Protein AF-A0AAV7QNH5-F1 (afdb_monomer_lite)

Structure (mmCIF, N/CA/C/O backbone):
data_AF-A0AAV7QNH5-F1
#
_entry.id   AF-A0AAV7QNH5-F1
#
loop_
_atom_site.group_PDB
_atom_site.id
_atom_site.type_symbol
_atom_site.label_atom_id
_atom_site.label_alt_id
_atom_site.label_comp_id
_atom_site.label_asym_id
_atom_site.label_entity_id
_atom_site.label_seq_id
_atom_site.pdbx_PDB_ins_code
_atom_site.Cartn_x
_atom_site.Cartn_y
_atom_site.Cartn_z
_atom_site.occupancy
_atom_site.B_iso_or_equiv
_atom_site.auth_seq_id
_atom_site.auth_comp_id
_atom_site.auth_asym_id
_atom_site.auth_atom_id
_atom_site.pdbx_PDB_model_num
ATOM 1 N N . MET A 1 1 ? -13.669 15.965 -5.412 1.00 37.06 1 MET A N 1
ATOM 2 C CA . MET A 1 1 ? -13.933 15.932 -3.962 1.00 37.06 1 MET A CA 1
ATOM 3 C C . MET A 1 1 ? -15.294 16.555 -3.791 1.00 37.06 1 MET A C 1
ATOM 5 O O . MET A 1 1 ? -15.382 17.769 -3.680 1.00 37.06 1 MET A O 1
ATOM 9 N N . ASP A 1 2 ? -16.329 15.727 -3.863 1.00 33.78 2 ASP A N 1
ATOM 10 C CA . ASP A 1 2 ? -17.677 16.120 -3.468 1.00 33.78 2 ASP A CA 1
ATOM 11 C C . ASP A 1 2 ? -17.719 15.999 -1.945 1.00 33.78 2 ASP A C 1
ATOM 13 O O . ASP A 1 2 ? -18.017 14.943 -1.392 1.00 33.78 2 ASP A O 1
ATOM 17 N N . GLY A 1 3 ? -17.243 17.040 -1.261 1.00 48.41 3 GLY A N 1
ATOM 18 C CA . GLY A 1 3 ? -17.396 17.144 0.184 1.00 48.41 3 GLY A CA 1
ATOM 19 C C . GLY A 1 3 ? -18.865 17.410 0.468 1.00 48.41 3 GLY A C 1
ATOM 20 O O . GLY A 1 3 ? -19.390 18.437 0.041 1.00 48.41 3 GLY A O 1
ATOM 21 N N . VAL A 1 4 ? -19.537 16.478 1.140 1.00 50.94 4 VAL A N 1
ATOM 22 C CA . VAL A 1 4 ? -20.878 16.728 1.669 1.00 50.94 4 VAL A CA 1
ATOM 23 C C . VAL A 1 4 ? -20.743 17.896 2.644 1.00 50.94 4 VAL A C 1
ATOM 25 O O . VAL A 1 4 ? -19.979 17.816 3.603 1.00 50.94 4 VAL A O 1
ATOM 28 N N . LEU A 1 5 ? -21.424 19.007 2.365 1.00 58.69 5 LEU A N 1
ATOM 29 C CA . LEU A 1 5 ? -21.505 20.140 3.283 1.00 58.69 5 LEU A CA 1
ATOM 30 C C . LEU A 1 5 ? -22.395 19.717 4.455 1.00 58.69 5 LEU A C 1
ATOM 32 O O . LEU A 1 5 ? -23.613 19.835 4.384 1.00 58.69 5 LEU A O 1
ATOM 36 N N . VAL A 1 6 ? -21.782 19.153 5.492 1.00 67.38 6 VAL A N 1
ATOM 37 C CA . VAL A 1 6 ? -22.464 18.747 6.724 1.00 67.38 6 VAL A CA 1
ATOM 38 C C . VAL A 1 6 ? -22.461 19.928 7.687 1.00 67.38 6 VAL A C 1
ATOM 40 O O . VAL A 1 6 ? -21.425 20.567 7.892 1.00 67.38 6 VAL A O 1
ATOM 43 N N . SER A 1 7 ? -23.610 20.244 8.277 1.00 77.88 7 SER A N 1
ATOM 44 C CA . SER A 1 7 ? -23.688 21.278 9.310 1.00 77.88 7 SER A CA 1
ATOM 45 C C . SER A 1 7 ? -22.998 20.831 10.606 1.00 77.88 7 SER A C 1
ATOM 47 O O . SER A 1 7 ? -22.896 19.641 10.900 1.00 77.88 7 SER A O 1
ATOM 49 N N . PHE A 1 8 ? -22.569 21.787 11.437 1.00 79.38 8 PHE A N 1
ATOM 50 C CA . PHE A 1 8 ? -21.992 21.495 12.758 1.00 79.38 8 PHE A CA 1
ATOM 51 C C . PHE A 1 8 ? -22.885 20.568 13.601 1.00 79.38 8 PHE A C 1
ATOM 53 O O . PHE A 1 8 ? -22.406 19.605 14.190 1.00 79.38 8 PHE A O 1
ATOM 60 N N . LEU A 1 9 ? -24.195 20.831 13.619 1.00 83.19 9 LEU A N 1
ATOM 61 C CA . LEU A 1 9 ? -25.161 20.051 14.394 1.00 83.19 9 LEU A CA 1
ATOM 62 C C . LEU A 1 9 ? -25.251 18.597 13.904 1.00 83.19 9 LEU A C 1
ATOM 64 O O . LEU A 1 9 ? -25.335 17.670 14.707 1.00 83.19 9 LEU A O 1
ATOM 68 N N . GLU A 1 10 ? -25.232 18.392 12.588 1.00 84.81 10 GLU A N 1
ATOM 69 C CA . GLU A 1 10 ? -25.242 17.054 11.994 1.00 84.81 10 GLU A CA 1
ATOM 70 C C . GLU A 1 10 ? -23.948 16.296 12.292 1.00 84.81 10 GLU A C 1
ATOM 72 O O . GLU A 1 10 ? -24.000 15.097 12.563 1.00 84.81 10 GLU A O 1
ATOM 77 N N . PHE A 1 11 ? -22.806 16.989 12.306 1.00 85.12 11 PHE A N 1
ATOM 78 C CA . PHE A 1 11 ? -21.530 16.398 12.695 1.00 85.12 11 PHE A CA 1
ATOM 79 C C . PHE A 1 11 ? -21.519 15.975 14.169 1.00 85.12 11 PHE A C 1
ATOM 81 O O . PHE A 1 11 ? -21.161 14.838 14.466 1.00 85.12 11 PHE A O 1
ATOM 88 N N . GLU A 1 12 ? -21.964 16.833 15.092 1.00 87.50 12 GLU A N 1
ATOM 89 C CA . GLU A 1 12 ? -22.082 16.481 16.516 1.00 87.50 12 GLU A CA 1
ATOM 90 C C . GLU A 1 12 ? -23.016 15.286 16.729 1.00 87.50 12 GLU A C 1
ATOM 92 O O . GLU A 1 12 ? -22.643 14.316 17.388 1.00 87.50 12 GLU A O 1
ATOM 97 N N . ARG A 1 13 ? -24.188 15.291 16.083 1.00 89.69 13 ARG A N 1
ATOM 98 C CA . ARG A 1 13 ? -25.127 14.164 16.140 1.00 89.69 13 ARG A CA 1
ATOM 99 C C . ARG A 1 13 ? -24.511 12.876 15.598 1.00 89.69 13 ARG A C 1
ATOM 101 O O . ARG A 1 13 ? -24.756 11.800 16.136 1.00 89.69 13 ARG A O 1
ATOM 108 N N . TRP A 1 14 ? -23.727 12.959 14.526 1.00 90.81 14 TRP A N 1
ATOM 109 C CA . TRP A 1 14 ? -23.016 11.800 13.996 1.00 90.81 14 TRP A CA 1
ATOM 110 C C . TRP A 1 14 ? -21.984 11.260 14.993 1.00 90.81 14 TRP A C 1
ATOM 112 O O . TRP A 1 14 ? -21.927 10.045 15.181 1.00 90.81 14 TRP A O 1
ATOM 122 N N . LYS A 1 15 ? -21.227 12.123 15.682 1.00 90.81 15 LYS A N 1
ATOM 123 C CA . LYS A 1 15 ? -20.285 11.687 16.727 1.00 90.81 15 LYS A CA 1
ATOM 124 C C . LYS A 1 15 ? -20.996 10.955 17.863 1.00 90.81 15 LYS A C 1
ATOM 126 O O . LYS A 1 15 ? -20.575 9.864 18.229 1.00 90.81 15 LYS A O 1
ATOM 131 N N . GLU A 1 16 ? -22.116 11.492 18.345 1.00 92.69 16 GLU A N 1
ATOM 132 C CA . GLU A 1 16 ? -22.925 10.829 19.378 1.00 92.69 16 GLU A CA 1
ATOM 133 C C . GLU A 1 16 ? -23.393 9.435 18.934 1.00 92.69 16 GLU A C 1
ATOM 135 O O . GLU A 1 16 ? -23.366 8.487 19.718 1.00 92.69 16 GLU A O 1
ATOM 140 N N . LEU A 1 17 ? -23.793 9.281 17.667 1.00 92.81 17 LEU A N 1
ATOM 141 C CA . LEU A 1 17 ? -24.178 7.981 17.112 1.00 92.81 17 LEU A CA 1
ATOM 142 C C . LEU A 1 17 ? -22.993 7.009 17.037 1.00 92.81 17 LEU A C 1
ATOM 144 O O . LEU A 1 17 ? -23.164 5.822 17.321 1.00 92.81 17 LEU A O 1
ATOM 148 N N . VAL A 1 18 ? -21.802 7.495 16.676 1.00 93.12 18 VAL A N 1
ATOM 149 C CA . VAL A 1 18 ? -20.564 6.701 16.673 1.00 93.12 18 VAL A CA 1
ATOM 150 C C . VAL A 1 18 ? -20.238 6.212 18.086 1.00 93.12 18 VAL A C 1
ATOM 152 O O . VAL A 1 18 ? -20.002 5.015 18.265 1.00 93.12 18 VAL A O 1
ATOM 155 N N . ASP A 1 19 ? -20.308 7.088 19.088 1.00 93.62 19 ASP A N 1
ATOM 156 C CA . ASP A 1 19 ? -20.063 6.742 20.492 1.00 93.62 19 ASP A CA 1
ATOM 157 C C . ASP A 1 19 ? -21.081 5.725 21.018 1.00 93.62 19 ASP A C 1
ATOM 159 O O . ASP A 1 19 ? -20.706 4.717 21.623 1.00 93.62 19 ASP A O 1
ATOM 163 N N . GLN A 1 20 ? -22.372 5.932 20.745 1.00 94.88 20 GLN A N 1
ATOM 164 C CA . GLN A 1 20 ? -23.434 5.001 21.145 1.00 94.88 20 GLN A CA 1
ATOM 165 C C . GLN A 1 20 ? -23.250 3.622 20.508 1.00 94.88 20 GLN A C 1
ATOM 167 O O . GLN A 1 20 ? -23.425 2.596 21.174 1.00 94.88 20 GLN A O 1
ATOM 172 N N . TYR A 1 21 ? -22.878 3.581 19.228 1.00 94.69 21 TYR A N 1
ATOM 173 C CA . TYR A 1 21 ? -22.626 2.332 18.522 1.00 94.69 21 TYR A CA 1
ATOM 174 C C . TYR A 1 21 ? -21.396 1.605 19.076 1.00 94.69 21 TYR A C 1
ATOM 176 O O . TYR A 1 21 ? -21.470 0.411 19.378 1.00 94.69 21 TYR A O 1
ATOM 184 N N . ALA A 1 22 ? -20.289 2.319 19.287 1.00 94.81 22 ALA A N 1
ATOM 185 C CA . ALA A 1 22 ? -19.082 1.761 19.889 1.00 94.81 22 ALA A CA 1
ATOM 186 C C . ALA A 1 22 ? -19.352 1.222 21.299 1.00 94.81 22 ALA A C 1
ATOM 188 O O . ALA A 1 22 ? -18.986 0.087 21.606 1.00 94.81 22 ALA A O 1
ATOM 189 N N . PHE A 1 23 ? -20.076 1.976 22.128 1.00 94.62 23 PHE A N 1
ATOM 190 C CA . PHE A 1 23 ? -20.492 1.542 23.461 1.00 94.62 23 PHE A CA 1
ATOM 191 C C . PHE A 1 23 ? -21.334 0.262 23.413 1.00 94.62 23 PHE A C 1
ATOM 193 O O . PHE A 1 23 ? -21.081 -0.688 24.155 1.00 94.62 23 PHE A O 1
ATOM 200 N N . HIS A 1 24 ? -22.301 0.191 22.497 1.00 95.12 24 HIS A N 1
ATOM 201 C CA . HIS A 1 24 ? -23.153 -0.980 22.304 1.00 95.12 24 HIS A CA 1
ATOM 202 C C . HIS A 1 24 ? -22.361 -2.245 21.921 1.00 95.12 24 HIS A C 1
ATOM 204 O O . HIS A 1 24 ? -22.721 -3.347 22.356 1.00 95.12 24 HIS A O 1
ATOM 210 N N . LEU A 1 25 ? -21.303 -2.102 21.116 1.00 95.19 25 LEU A N 1
ATOM 211 C CA . LEU A 1 25 ? -20.398 -3.193 20.740 1.00 95.19 25 LEU A CA 1
ATOM 212 C C . LEU A 1 25 ? -19.494 -3.618 21.903 1.00 95.19 25 LEU A C 1
ATOM 214 O O . LEU A 1 25 ? -19.371 -4.815 22.165 1.00 95.19 25 LEU A O 1
ATOM 218 N N . THR A 1 26 ? -18.926 -2.655 22.629 1.00 94.25 26 THR A N 1
ATOM 219 C CA . THR A 1 26 ? -18.096 -2.890 23.820 1.00 94.25 26 THR A CA 1
ATOM 220 C C . THR A 1 26 ? -18.870 -3.622 24.911 1.00 94.25 26 THR A C 1
ATOM 222 O O . THR A 1 26 ? -18.392 -4.625 25.434 1.00 94.25 26 THR A O 1
ATOM 225 N N . LEU A 1 27 ? -20.108 -3.205 25.202 1.00 94.50 27 LEU A N 1
ATOM 226 C CA . LEU A 1 27 ? -20.964 -3.865 26.198 1.00 94.50 27 LEU A CA 1
ATOM 227 C C . LEU A 1 27 ? -21.236 -5.342 25.893 1.00 94.50 27 LEU A C 1
ATOM 229 O O . LEU A 1 27 ? -21.487 -6.124 26.805 1.00 94.50 27 LEU A O 1
ATOM 233 N N . ARG A 1 28 ? -21.228 -5.719 24.613 1.00 93.88 28 ARG A N 1
ATOM 234 C CA . ARG A 1 28 ? -21.454 -7.100 24.167 1.00 93.88 28 ARG A CA 1
ATOM 235 C C . ARG A 1 28 ? -20.163 -7.882 23.977 1.00 93.88 28 ARG A C 1
ATOM 237 O O . ARG A 1 28 ? -20.238 -9.028 23.543 1.00 93.88 28 ARG A O 1
ATOM 244 N N . SER A 1 29 ? -19.010 -7.256 24.224 1.00 90.56 29 SER A N 1
ATOM 245 C CA . SER A 1 29 ? -17.696 -7.790 23.864 1.00 90.56 29 SER A CA 1
ATOM 246 C C . SER A 1 29 ? -17.702 -8.324 22.431 1.00 90.56 29 SER A C 1
ATOM 248 O O . SER A 1 29 ? -17.323 -9.462 22.162 1.00 90.56 29 SER A O 1
ATOM 250 N N . ALA A 1 30 ? -18.221 -7.522 21.499 1.00 94.19 30 ALA A N 1
ATOM 251 C CA . ALA A 1 30 ? -18.372 -7.955 20.120 1.00 94.19 30 ALA A CA 1
ATOM 252 C C . ALA A 1 30 ? -17.016 -8.379 19.528 1.00 94.19 30 ALA A C 1
ATOM 254 O O . ALA A 1 30 ? -15.976 -7.780 19.811 1.00 94.19 30 ALA A O 1
ATOM 255 N N . SER A 1 31 ? -17.038 -9.415 18.690 1.00 94.31 31 SER A N 1
ATOM 256 C CA . SER A 1 31 ? -15.876 -9.793 17.886 1.00 94.31 31 SER A CA 1
ATOM 257 C C . SER A 1 31 ? -15.799 -8.886 16.666 1.00 94.31 31 SER A C 1
ATOM 259 O O . SER A 1 31 ? -16.708 -8.870 15.835 1.00 94.31 31 SER A O 1
ATOM 261 N N . LEU A 1 32 ? -14.723 -8.113 16.570 1.00 94.81 32 LEU A N 1
ATOM 262 C CA . LEU A 1 32 ? -14.504 -7.196 15.463 1.00 94.81 32 LEU A CA 1
ATOM 263 C C . LEU A 1 32 ? -13.876 -7.959 14.294 1.00 94.81 32 LEU A C 1
ATOM 265 O O . LEU A 1 32 ? -12.738 -8.396 14.403 1.00 94.81 32 LEU A O 1
ATOM 269 N N . LEU A 1 33 ? -14.606 -8.101 13.186 1.00 96.31 33 LEU A N 1
ATOM 270 C CA . LEU A 1 33 ? -14.110 -8.758 11.966 1.00 96.31 33 LEU A CA 1
ATOM 271 C C . LEU A 1 33 ? -13.496 -7.763 10.976 1.00 96.31 33 LEU A C 1
ATOM 273 O O . LEU A 1 33 ? -12.487 -8.053 10.335 1.00 96.31 33 LEU A O 1
ATOM 277 N N . VAL A 1 34 ? -14.100 -6.579 10.870 1.00 96.81 34 VAL A N 1
ATOM 278 C CA . VAL A 1 34 ? -13.716 -5.526 9.927 1.00 96.81 34 VAL A CA 1
ATOM 279 C C . VAL A 1 34 ? -13.723 -4.190 10.655 1.00 96.81 34 VAL A C 1
ATOM 281 O O . VAL A 1 34 ? -14.721 -3.828 11.277 1.00 96.81 34 VAL A O 1
ATOM 284 N N . LEU A 1 35 ? -12.623 -3.447 10.547 1.00 96.00 35 LEU A N 1
ATOM 285 C CA . LEU A 1 35 ? -12.539 -2.052 10.961 1.00 96.00 35 LEU A CA 1
ATOM 286 C C . LEU A 1 35 ? -12.404 -1.176 9.724 1.00 96.00 35 LEU A C 1
ATOM 288 O O . LEU A 1 35 ? -11.314 -1.060 9.166 1.00 96.00 35 LEU A O 1
ATOM 292 N N . GLN A 1 36 ? -13.506 -0.549 9.324 1.00 95.50 36 GLN A N 1
ATOM 293 C CA . GLN A 1 36 ? -13.516 0.441 8.257 1.00 95.50 36 GLN A CA 1
ATOM 294 C C . GLN A 1 36 ? -13.899 1.803 8.825 1.00 95.50 36 GLN A C 1
ATOM 296 O O . GLN A 1 36 ? -14.995 1.968 9.360 1.00 95.50 36 GLN A O 1
ATOM 301 N N . ALA A 1 37 ? -12.990 2.770 8.735 1.00 92.69 37 ALA A N 1
ATOM 302 C CA . ALA A 1 37 ? -13.212 4.098 9.287 1.00 92.69 37 ALA A CA 1
ATOM 303 C C . ALA A 1 37 ? -12.357 5.175 8.609 1.00 92.69 37 ALA A C 1
ATOM 305 O O . ALA A 1 37 ? -11.280 4.902 8.077 1.00 92.69 37 ALA A O 1
ATOM 306 N N . SER A 1 38 ? -12.821 6.420 8.709 1.00 92.31 38 SER A N 1
ATOM 307 C CA . SER A 1 38 ? -12.059 7.607 8.321 1.00 92.31 38 SER A CA 1
ATOM 308 C C . SER A 1 38 ? -12.139 8.641 9.434 1.00 92.31 38 SER A C 1
ATOM 310 O O . SER A 1 38 ? -13.196 9.238 9.648 1.00 92.31 38 SER A O 1
ATOM 312 N N . PHE A 1 39 ? -11.027 8.825 10.134 1.00 91.44 39 PHE A N 1
ATOM 313 C CA . PHE A 1 39 ? -10.903 9.719 11.278 1.00 91.44 39 PHE A CA 1
ATOM 314 C C . PHE A 1 39 ? -9.583 10.479 11.190 1.00 91.44 39 PHE A C 1
ATOM 316 O O . PHE A 1 39 ? -8.541 9.862 10.983 1.00 91.44 39 PHE A O 1
ATOM 323 N N . ASP A 1 40 ? -9.586 11.795 11.385 1.00 90.06 40 ASP A N 1
ATOM 324 C CA . ASP A 1 40 ? -8.336 12.542 11.541 1.00 90.06 40 ASP A CA 1
ATOM 325 C C . ASP A 1 40 ? -7.722 12.256 12.921 1.00 90.06 40 ASP A C 1
ATOM 327 O O . ASP A 1 40 ? -8.161 12.780 13.943 1.00 90.06 40 ASP A O 1
ATOM 331 N N . LEU A 1 41 ? -6.681 11.420 12.953 1.00 91.44 41 LEU A N 1
ATOM 332 C CA . LEU A 1 41 ? -6.005 11.028 14.196 1.00 91.44 41 LEU A CA 1
ATOM 333 C C . LEU A 1 41 ? -5.060 12.103 14.764 1.00 91.44 41 LEU A C 1
ATOM 335 O O . LEU A 1 41 ? -4.433 11.894 15.807 1.00 91.44 41 LEU A O 1
ATOM 339 N N . GLY A 1 42 ? -4.920 13.237 14.081 1.00 86.44 42 GLY A N 1
ATOM 340 C CA . GLY A 1 42 ? -4.226 14.421 14.582 1.00 86.44 42 GLY A CA 1
ATOM 341 C C . GLY A 1 42 ? -5.174 15.503 15.089 1.00 86.44 42 GLY A C 1
ATOM 342 O O . GLY A 1 42 ? -4.692 16.536 15.557 1.00 86.44 42 GLY A O 1
ATOM 343 N N . ASP A 1 43 ? -6.495 15.306 15.001 1.00 83.69 43 ASP A N 1
ATOM 344 C CA . ASP A 1 43 ? -7.445 16.279 15.527 1.00 83.69 43 ASP A CA 1
ATOM 345 C C . ASP A 1 43 ? -7.532 16.206 17.058 1.00 83.69 43 ASP A C 1
ATOM 347 O O . ASP A 1 43 ? -8.094 15.287 17.660 1.00 83.69 43 ASP A O 1
ATOM 351 N N . GLN A 1 44 ? -6.993 17.246 17.691 1.00 80.50 44 GLN A N 1
ATOM 352 C CA . GLN A 1 44 ? -6.978 17.424 19.140 1.00 80.50 44 GLN A CA 1
ATOM 353 C C . GLN A 1 44 ? -8.365 17.758 19.720 1.00 80.50 44 GLN A C 1
ATOM 355 O O . GLN A 1 44 ? -8.562 17.629 20.931 1.00 80.50 44 GLN A O 1
ATOM 360 N N . LYS A 1 45 ? -9.326 18.208 18.898 1.00 81.44 45 LYS A N 1
ATOM 361 C CA . LYS A 1 45 ? -10.679 18.558 19.359 1.00 81.44 45 LYS A CA 1
ATOM 362 C C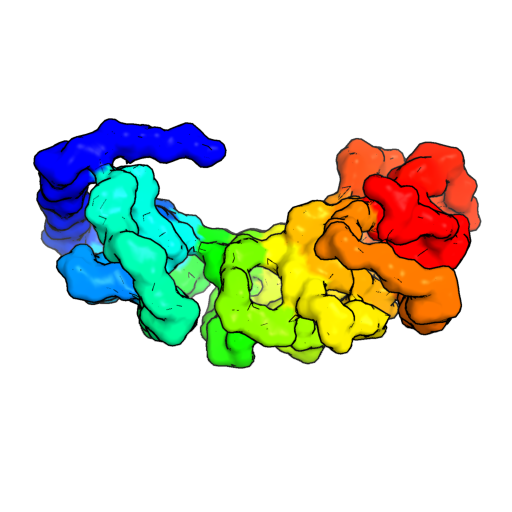 . LYS A 1 45 ? -11.542 17.318 19.541 1.00 81.44 45 LYS A C 1
ATOM 364 O O . LYS A 1 45 ? -12.150 17.151 20.594 1.00 81.44 45 LYS A O 1
ATOM 369 N N . THR A 1 46 ? -11.605 16.470 18.519 1.00 83.31 46 THR A N 1
ATOM 370 C CA . THR A 1 46 ? -12.432 15.254 18.533 1.00 83.31 46 THR A CA 1
ATOM 371 C C . THR A 1 46 ? -11.752 14.074 19.215 1.00 83.31 46 THR A C 1
ATOM 373 O O . THR A 1 46 ? -12.449 13.203 19.725 1.00 83.31 46 THR A O 1
ATOM 376 N N . LYS A 1 47 ? -10.412 14.054 19.276 1.00 89.25 47 LYS A N 1
ATOM 377 C CA . LYS A 1 47 ? -9.623 12.999 19.935 1.00 89.25 47 LYS A CA 1
ATOM 378 C C . LYS A 1 47 ? -9.952 11.592 19.428 1.00 89.25 47 LYS A C 1
ATOM 380 O O . LYS A 1 47 ? -9.983 10.630 20.198 1.00 89.25 47 LYS A O 1
ATOM 385 N N . TRP A 1 48 ? -10.144 11.446 18.116 1.00 92.81 48 TRP A N 1
ATOM 386 C CA . TRP A 1 48 ? -10.466 10.156 17.496 1.00 92.81 48 TRP A CA 1
ATOM 387 C C . TRP A 1 48 ? -9.464 9.043 17.809 1.00 92.81 48 TRP A C 1
ATOM 389 O O . TRP A 1 48 ? -9.837 7.873 17.879 1.00 92.81 48 TRP A O 1
ATOM 399 N N . THR A 1 49 ? -8.198 9.395 18.024 1.00 93.44 49 THR A N 1
ATOM 400 C CA . THR A 1 49 ? -7.167 8.448 18.460 1.00 93.44 49 THR A CA 1
ATOM 401 C C . THR A 1 49 ? -7.508 7.821 19.805 1.00 93.44 49 THR A C 1
ATOM 403 O O . THR A 1 49 ? -7.470 6.597 19.924 1.00 93.44 49 THR A O 1
ATOM 406 N N . ASP A 1 50 ? -7.871 8.634 20.799 1.00 94.00 50 ASP A N 1
ATOM 407 C CA . ASP A 1 50 ? -8.220 8.154 22.139 1.00 94.00 50 ASP A CA 1
ATOM 408 C C . ASP A 1 50 ? -9.473 7.280 22.075 1.00 94.00 50 ASP A C 1
ATOM 410 O O . ASP A 1 50 ? -9.486 6.175 22.620 1.00 94.00 50 ASP A O 1
ATOM 414 N N . PHE A 1 51 ? -10.484 7.732 21.326 1.00 94.75 51 PHE A N 1
ATOM 415 C CA . PHE A 1 51 ? -11.703 6.971 21.066 1.00 94.75 51 PHE A CA 1
ATOM 416 C C . PHE A 1 51 ? -11.401 5.586 20.471 1.00 94.75 51 PHE A C 1
ATOM 418 O O . PHE A 1 51 ? -11.824 4.570 21.023 1.00 94.75 51 PHE A O 1
ATOM 425 N N . LEU A 1 52 ? -10.623 5.513 19.383 1.00 95.12 52 LEU A N 1
ATOM 426 C CA . LEU A 1 52 ? -10.285 4.239 18.740 1.00 95.12 52 LEU A CA 1
ATOM 427 C C . LEU A 1 52 ? -9.469 3.331 19.659 1.00 95.12 52 LEU A C 1
ATOM 429 O O . LEU A 1 52 ? -9.697 2.122 19.689 1.00 95.12 52 LEU A O 1
ATOM 433 N N . LEU A 1 53 ? -8.510 3.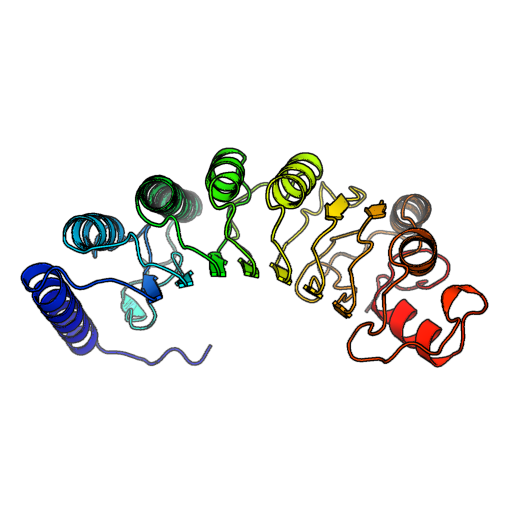885 20.402 1.00 94.69 53 LEU A N 1
ATOM 434 C CA . LEU A 1 53 ? -7.683 3.100 21.314 1.00 94.69 53 LEU A CA 1
ATOM 435 C C . LEU A 1 53 ? -8.513 2.482 22.439 1.00 94.69 53 LEU A C 1
ATOM 437 O O . LEU A 1 53 ? -8.264 1.318 22.755 1.00 94.69 53 LEU A O 1
ATOM 441 N N . GLN A 1 54 ? -9.473 3.225 22.998 1.00 93.94 54 GLN A N 1
ATOM 442 C CA . GLN A 1 54 ? -10.401 2.740 24.024 1.00 93.94 54 GLN A CA 1
ATOM 443 C C . GLN A 1 54 ? -11.395 1.728 23.450 1.00 93.94 54 GLN A C 1
ATOM 445 O O . GLN A 1 54 ? -11.611 0.668 24.035 1.00 93.94 54 GLN A O 1
ATOM 450 N N . PHE A 1 55 ? -11.952 2.000 22.269 1.00 94.81 55 PHE A N 1
ATOM 451 C CA . PHE A 1 55 ? -12.852 1.076 21.583 1.00 94.81 55 PHE A CA 1
ATOM 452 C C . PHE A 1 55 ? -12.183 -0.281 21.331 1.00 94.81 55 PHE A C 1
ATOM 454 O O . PHE A 1 55 ? -12.744 -1.320 21.668 1.00 94.81 55 PHE A O 1
ATOM 461 N N . LEU A 1 56 ? -10.945 -0.281 20.827 1.00 93.81 56 LEU A N 1
ATOM 462 C CA . LEU A 1 56 ? -10.173 -1.505 20.587 1.00 93.81 56 LEU A CA 1
ATOM 463 C C . LEU A 1 56 ? -9.745 -2.234 21.875 1.00 93.81 56 LEU A C 1
ATOM 465 O O . LEU A 1 56 ? -9.352 -3.396 21.795 1.00 93.81 56 LEU A O 1
ATOM 469 N N . GLU A 1 57 ? -9.780 -1.586 23.044 1.00 92.19 57 GLU A N 1
ATOM 470 C CA . GLU A 1 57 ? -9.608 -2.259 24.349 1.00 92.19 57 GLU A CA 1
ATOM 471 C C . GLU A 1 57 ? -10.891 -2.931 24.821 1.00 92.19 57 GLU A C 1
ATOM 473 O O . GLU A 1 57 ? -10.830 -3.976 25.464 1.00 92.19 57 GLU A O 1
ATOM 478 N N . GLY A 1 58 ? -12.041 -2.336 24.505 1.00 90.88 58 GLY A N 1
ATOM 479 C CA . GLY A 1 58 ? -13.349 -2.807 24.947 1.00 90.88 58 GLY A CA 1
ATOM 480 C C . GLY A 1 58 ? -13.912 -3.997 24.164 1.00 90.88 58 GLY A C 1
ATOM 481 O O . GLY A 1 58 ? -14.876 -4.616 24.611 1.00 90.88 58 GLY A O 1
ATOM 482 N N . ILE A 1 59 ? -13.339 -4.331 23.005 1.00 93.81 59 ILE A N 1
ATOM 483 C CA . ILE A 1 59 ? -13.865 -5.355 22.086 1.00 93.81 59 ILE A CA 1
ATOM 484 C C . ILE A 1 59 ? -12.848 -6.463 21.788 1.00 93.81 59 ILE A C 1
ATOM 486 O O . ILE A 1 59 ? -11.633 -6.288 21.906 1.00 93.81 59 ILE A O 1
ATOM 490 N N . HIS A 1 60 ? -13.336 -7.614 21.320 1.00 91.50 60 HIS A N 1
ATOM 491 C CA . HIS A 1 60 ? -12.476 -8.724 20.915 1.00 91.50 60 HIS A CA 1
ATOM 492 C C . HIS A 1 60 ? -11.902 -8.495 19.510 1.00 91.50 60 HIS A C 1
ATOM 494 O O . HIS A 1 60 ? -12.572 -8.703 18.501 1.00 91.50 60 HIS A O 1
ATOM 500 N N . CYS A 1 61 ? -10.628 -8.094 19.449 1.00 93.31 61 CYS A N 1
ATOM 501 C CA . CYS A 1 61 ? -9.911 -7.822 18.196 1.00 93.31 61 CYS A CA 1
ATOM 502 C C . CYS A 1 61 ? -9.179 -9.038 17.594 1.00 93.31 61 CYS A C 1
ATOM 504 O O . CYS A 1 61 ? -8.622 -8.921 16.506 1.00 93.31 61 CYS A O 1
ATOM 506 N N . SER A 1 62 ? -9.167 -10.199 18.262 1.00 92.44 62 SER A N 1
ATOM 507 C CA . SER A 1 62 ? -8.451 -11.398 17.783 1.00 92.44 62 SER A CA 1
ATOM 508 C C . SER A 1 62 ? -8.968 -11.921 16.446 1.00 92.44 62 SER A C 1
ATOM 510 O O . SER A 1 62 ? -8.221 -12.544 15.697 1.00 92.44 62 SER A O 1
ATOM 512 N N . GLU A 1 63 ? -10.236 -11.641 16.147 1.00 94.31 63 GLU A N 1
ATOM 513 C CA . GLU A 1 63 ? -10.913 -12.031 14.912 1.00 94.31 63 GLU A CA 1
ATOM 514 C C . GLU A 1 63 ? -10.837 -10.967 13.810 1.00 94.31 63 GLU A C 1
ATOM 516 O O . GLU A 1 63 ? -11.428 -11.165 12.751 1.00 94.31 63 GLU A O 1
ATOM 521 N N . LEU A 1 64 ? -10.108 -9.862 14.020 1.00 96.75 64 LEU A N 1
ATOM 522 C CA . LEU A 1 64 ? -9.997 -8.794 13.028 1.00 96.75 64 LEU A CA 1
ATOM 523 C C . LEU A 1 64 ? -9.262 -9.300 11.787 1.00 96.75 64 LEU A C 1
ATOM 525 O O . LEU A 1 64 ? -8.087 -9.662 11.853 1.00 96.75 64 LEU A O 1
ATOM 529 N N . GLN A 1 65 ? -9.958 -9.285 10.653 1.00 97.38 65 GLN A N 1
ATOM 530 C CA . GLN A 1 65 ? -9.470 -9.757 9.358 1.00 97.38 65 GLN A CA 1
ATOM 531 C C . GLN A 1 65 ? -9.146 -8.610 8.406 1.00 97.38 65 GLN A C 1
ATOM 533 O O . GLN A 1 65 ? -8.197 -8.731 7.627 1.00 97.38 65 GLN A O 1
ATOM 538 N N . GLU A 1 66 ? -9.885 -7.501 8.479 1.00 98.12 66 GLU A N 1
ATOM 539 C CA . GLU A 1 66 ? -9.703 -6.358 7.583 1.00 98.12 66 GLU A CA 1
ATOM 540 C C . GLU A 1 66 ? -9.581 -5.037 8.345 1.00 98.12 66 GLU A C 1
ATOM 542 O O . GLU A 1 66 ? -10.425 -4.695 9.174 1.00 98.12 66 GLU A O 1
ATOM 547 N N . LEU A 1 67 ? -8.544 -4.269 8.013 1.00 97.62 67 LEU A N 1
ATOM 548 C CA . LEU A 1 67 ? -8.328 -2.904 8.477 1.00 97.62 67 LEU A CA 1
ATOM 549 C C . LEU A 1 67 ? -8.318 -1.958 7.274 1.00 97.62 67 LEU A C 1
ATOM 551 O O . LEU A 1 67 ? -7.351 -1.935 6.515 1.00 97.62 67 LEU A O 1
ATOM 555 N N . GLU A 1 68 ? -9.352 -1.138 7.135 1.00 96.69 68 GLU A N 1
ATOM 556 C CA . GLU A 1 68 ? -9.428 -0.040 6.170 1.00 96.69 68 GLU A CA 1
ATOM 557 C C . GLU A 1 68 ? -9.598 1.280 6.926 1.00 96.69 68 GLU A C 1
ATOM 559 O O . GLU A 1 68 ? -10.705 1.719 7.229 1.00 96.69 68 GLU A O 1
ATOM 564 N N . LEU A 1 69 ? -8.472 1.904 7.269 1.00 94.94 69 LEU A N 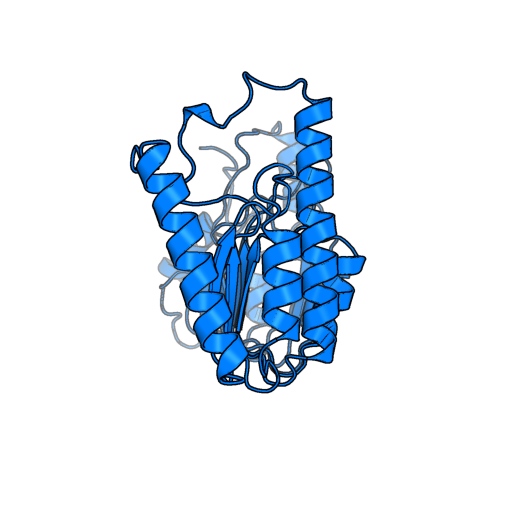1
ATOM 565 C CA . LEU A 1 69 ? -8.450 3.095 8.110 1.00 94.94 69 LEU A CA 1
ATOM 566 C C . LEU A 1 69 ? -7.805 4.266 7.377 1.00 94.94 69 LEU A C 1
ATOM 568 O O . LEU A 1 69 ? -6.583 4.319 7.217 1.00 94.94 69 LEU A O 1
ATOM 572 N N . ASN A 1 70 ? -8.613 5.257 7.015 1.00 92.88 70 ASN A N 1
ATOM 573 C CA . ASN A 1 70 ? -8.102 6.554 6.604 1.00 92.88 70 ASN A CA 1
ATOM 574 C C . ASN A 1 70 ? -7.914 7.455 7.827 1.00 92.88 70 ASN A C 1
ATOM 576 O O . ASN A 1 70 ? -8.824 8.156 8.252 1.00 92.88 70 ASN A O 1
ATOM 580 N N . TRP A 1 71 ? -6.705 7.457 8.380 1.00 92.19 71 TRP A N 1
ATOM 581 C CA . TRP A 1 71 ? -6.371 8.205 9.595 1.00 92.19 71 TRP A CA 1
ATOM 582 C C . TRP A 1 71 ? -6.050 9.698 9.365 1.00 92.19 71 TRP A C 1
ATOM 584 O O . TRP A 1 71 ? -5.547 10.378 10.260 1.00 92.19 71 TRP A O 1
ATOM 594 N N . THR A 1 72 ? -6.268 10.213 8.149 1.00 88.00 72 THR A N 1
ATOM 595 C CA . THR A 1 72 ? -5.802 11.554 7.747 1.00 88.00 72 THR A CA 1
ATOM 596 C C . THR A 1 72 ? -6.898 12.605 7.637 1.00 88.00 72 THR A C 1
ATOM 598 O O . THR A 1 72 ? -6.559 13.781 7.480 1.00 88.00 72 THR A O 1
ATOM 601 N N . LEU A 1 73 ? -8.165 12.181 7.658 1.00 84.00 73 LEU A N 1
ATOM 602 C CA . LEU A 1 73 ? -9.342 13.027 7.477 1.00 84.00 73 LEU A CA 1
ATOM 603 C C . LEU A 1 73 ? -10.582 12.378 8.098 1.00 84.00 73 LEU A C 1
ATOM 605 O O . LEU A 1 73 ? -10.706 11.152 8.093 1.00 84.00 73 LEU A O 1
ATOM 609 N N . THR A 1 74 ? -11.532 13.207 8.526 1.00 81.19 74 THR A N 1
ATOM 610 C CA . THR A 1 74 ? -12.867 12.784 8.967 1.00 81.19 74 THR A CA 1
ATOM 611 C C . THR A 1 74 ? -13.893 13.173 7.894 1.00 81.19 74 THR A C 1
ATOM 613 O O . THR A 1 74 ? -14.028 14.346 7.563 1.00 81.19 74 THR A O 1
ATOM 616 N N . HIS A 1 75 ? -14.612 12.209 7.299 1.00 68.75 75 HIS A N 1
ATOM 617 C CA . HIS A 1 75 ? -15.425 12.449 6.084 1.00 68.75 75 HIS A CA 1
ATOM 618 C C . HIS A 1 75 ? -16.579 13.452 6.235 1.00 68.75 75 HIS A C 1
ATOM 620 O O . HIS A 1 75 ? -17.006 14.019 5.232 1.00 68.75 75 HIS A O 1
ATOM 626 N N . LEU A 1 76 ? -17.095 13.640 7.448 1.00 67.12 76 LEU A N 1
ATOM 627 C CA . LEU A 1 76 ? -18.247 14.503 7.731 1.00 67.12 76 LEU A CA 1
ATOM 628 C C . LEU A 1 76 ? -17.849 15.793 8.457 1.00 67.12 76 LEU A C 1
ATOM 630 O O . LEU A 1 76 ? -18.717 16.497 8.964 1.00 67.12 76 LEU A O 1
ATOM 634 N N . GLU A 1 77 ? -16.551 16.089 8.548 1.00 63.31 77 GLU A N 1
ATOM 635 C CA . GLU A 1 77 ? -16.080 17.291 9.226 1.00 63.31 77 GLU A CA 1
ATOM 636 C C . GLU A 1 77 ? -16.518 18.549 8.447 1.00 63.31 77 GLU A C 1
ATOM 638 O O . GLU A 1 77 ? -16.222 18.660 7.251 1.00 63.31 77 GLU A O 1
ATOM 643 N N . PRO A 1 78 ? -17.242 19.490 9.086 1.00 60.25 78 PRO A N 1
ATOM 644 C CA . PRO A 1 78 ? -17.683 20.718 8.436 1.00 60.25 78 PRO A CA 1
ATOM 645 C C . PRO A 1 78 ? -16.491 21.525 7.911 1.00 60.25 78 PRO A C 1
ATOM 647 O O . PRO A 1 78 ? -15.451 21.610 8.562 1.00 60.25 78 PRO A O 1
ATOM 650 N N . VAL A 1 79 ? -16.653 22.194 6.766 1.00 55.47 79 VAL A N 1
ATOM 651 C CA . VAL A 1 79 ? -15.585 23.001 6.135 1.00 55.47 79 VAL A CA 1
ATOM 652 C C . VAL A 1 79 ? -15.040 24.090 7.080 1.00 55.47 79 VAL A C 1
ATOM 654 O O . VAL A 1 79 ? -13.860 24.433 7.009 1.00 55.47 79 VAL A O 1
ATOM 657 N N . ASP A 1 80 ? -15.861 24.556 8.024 1.00 53.09 80 ASP A N 1
ATOM 658 C CA . ASP A 1 80 ? -15.519 25.576 9.024 1.00 53.09 80 ASP A CA 1
ATOM 659 C C . ASP A 1 80 ? -14.586 25.080 10.150 1.00 53.09 80 ASP A C 1
ATOM 661 O O . ASP A 1 80 ? -14.117 25.879 10.962 1.00 53.09 80 ASP A O 1
ATOM 665 N N . PHE A 1 81 ? -14.292 23.774 10.226 1.00 48.81 81 PHE A N 1
ATOM 666 C CA . PHE A 1 81 ? -13.363 23.220 11.220 1.00 48.81 81 PHE A CA 1
ATOM 667 C C . PHE A 1 81 ? -11.890 23.372 10.846 1.00 48.81 81 PHE A C 1
ATOM 669 O O . PHE A 1 81 ? -11.037 23.275 11.735 1.00 48.81 81 PHE A O 1
ATOM 676 N N . TYR A 1 82 ? -11.575 23.673 9.582 1.00 48.50 82 TYR A N 1
ATOM 677 C CA . TYR A 1 82 ? -10.216 24.044 9.212 1.00 48.50 82 TYR A CA 1
ATOM 678 C C . TYR A 1 82 ? -9.872 25.378 9.881 1.00 48.50 82 TYR A C 1
ATOM 680 O O . TYR A 1 82 ? -10.454 26.404 9.521 1.00 48.50 82 TYR A O 1
ATOM 688 N N . PRO A 1 83 ? -8.906 25.427 10.819 1.00 45.03 83 PRO A N 1
ATOM 689 C CA . PRO A 1 83 ? -8.377 26.710 11.235 1.00 45.03 83 PRO A CA 1
ATOM 690 C C . PRO A 1 83 ? -7.814 27.377 9.979 1.00 45.03 83 PRO A C 1
ATOM 692 O O . PRO A 1 83 ? -7.009 26.775 9.261 1.00 45.03 83 PRO A O 1
ATOM 695 N N . SER A 1 84 ? -8.289 28.593 9.702 1.00 42.62 84 SER A N 1
ATOM 696 C CA . SER A 1 84 ? -7.740 29.528 8.717 1.00 42.62 84 SER A CA 1
ATOM 697 C C . SER A 1 84 ? -6.248 29.273 8.514 1.00 42.62 84 SER A C 1
ATOM 699 O O . SER A 1 84 ? -5.511 29.444 9.484 1.00 42.62 84 SER A O 1
ATOM 701 N N . LEU A 1 85 ? -5.849 28.800 7.319 1.00 46.22 85 LEU A N 1
ATOM 702 C CA . LEU A 1 85 ? -4.482 28.410 6.926 1.00 46.22 85 LEU A CA 1
ATOM 703 C C . LEU A 1 85 ? -3.450 28.591 8.052 1.00 46.22 85 LEU A C 1
ATOM 705 O O . LEU A 1 85 ? -2.771 29.617 8.127 1.00 46.22 85 LEU A O 1
ATOM 709 N N . GLY A 1 86 ? -3.359 27.605 8.948 1.00 49.97 86 GLY A N 1
ATOM 710 C CA . GLY A 1 86 ? -2.326 27.615 9.977 1.00 49.97 86 GLY A CA 1
ATOM 711 C C . GLY A 1 86 ? -0.946 27.749 9.328 1.00 49.97 86 GLY A C 1
ATOM 712 O O . GLY A 1 86 ? -0.721 27.274 8.210 1.00 49.97 86 GLY A O 1
ATOM 713 N N . THR A 1 87 ? -0.004 28.396 10.016 1.00 56.66 87 THR A N 1
ATOM 714 C CA . THR A 1 87 ? 1.390 28.505 9.565 1.00 56.66 87 THR A CA 1
ATOM 715 C C . THR A 1 87 ? 1.919 27.122 9.166 1.00 56.66 87 THR A C 1
ATOM 717 O O . THR A 1 87 ? 1.539 26.119 9.768 1.00 56.66 87 THR A O 1
ATOM 720 N N . VAL A 1 88 ? 2.834 27.032 8.193 1.00 57.88 88 VAL A N 1
ATOM 721 C CA . VAL A 1 88 ? 3.425 25.751 7.734 1.00 57.88 88 VAL A CA 1
ATOM 722 C C . VAL A 1 88 ? 3.890 24.865 8.902 1.00 57.88 88 VAL A C 1
ATOM 724 O O . VAL A 1 88 ? 3.716 23.651 8.860 1.00 57.88 88 VAL A O 1
ATOM 727 N N . ALA A 1 89 ? 4.411 25.471 9.974 1.00 57.81 89 ALA A N 1
ATOM 728 C CA . ALA A 1 89 ? 4.778 24.777 11.207 1.00 57.81 89 ALA A CA 1
ATOM 729 C C . ALA A 1 89 ? 3.597 24.037 11.866 1.00 57.81 89 ALA A C 1
ATOM 731 O O . ALA A 1 89 ? 3.750 22.889 12.267 1.00 57.81 89 ALA A O 1
ATOM 732 N N . GLN A 1 90 ? 2.414 24.648 11.922 1.00 58.22 90 GLN A N 1
ATOM 733 C CA . GLN A 1 90 ? 1.210 24.058 12.508 1.00 58.22 90 GLN A CA 1
ATOM 734 C C . GLN A 1 90 ? 0.667 22.903 11.665 1.00 58.22 90 GLN A C 1
ATOM 736 O O . GLN A 1 90 ? 0.250 21.890 12.214 1.00 58.22 90 GLN A O 1
ATOM 741 N N . ILE A 1 91 ? 0.751 23.020 10.336 1.00 62.44 91 ILE A N 1
ATOM 742 C CA . ILE A 1 91 ? 0.430 21.925 9.411 1.00 62.44 91 ILE A CA 1
ATOM 743 C C . ILE A 1 91 ? 1.414 20.762 9.603 1.00 62.44 91 ILE A C 1
ATOM 745 O O . ILE A 1 91 ? 1.010 19.606 9.620 1.00 62.44 91 ILE A O 1
ATOM 749 N N . CYS A 1 92 ? 2.709 21.037 9.766 1.00 60.50 92 CYS A N 1
ATOM 750 C CA . CYS A 1 92 ? 3.701 19.993 10.031 1.00 60.50 92 CYS A CA 1
ATOM 751 C C . CYS A 1 92 ? 3.492 19.309 11.393 1.00 60.50 92 CYS A C 1
ATOM 753 O O . CYS A 1 92 ? 3.708 18.103 11.488 1.00 60.50 92 CYS A O 1
ATOM 755 N N . LEU A 1 93 ? 3.063 20.051 12.420 1.00 62.53 93 LEU A N 1
ATOM 756 C CA . LEU A 1 93 ? 2.769 19.514 13.752 1.00 62.53 93 LEU A CA 1
ATOM 757 C C . LEU A 1 93 ? 1.532 18.610 13.747 1.00 62.53 93 LEU A C 1
ATOM 759 O O . LEU A 1 93 ? 1.635 17.469 14.182 1.00 62.53 93 LEU A O 1
ATOM 763 N N . THR A 1 94 ? 0.411 19.041 13.160 1.00 74.19 94 THR A N 1
ATOM 764 C CA . THR A 1 94 ? -0.790 18.187 13.046 1.00 74.19 94 THR A CA 1
ATOM 765 C C . THR A 1 94 ? -0.502 16.917 12.258 1.00 74.19 94 THR A C 1
ATOM 767 O O . THR A 1 94 ? -0.951 15.830 12.604 1.00 74.19 94 THR A O 1
ATOM 770 N N . LYS A 1 95 ? 0.328 17.021 11.221 1.00 78.88 95 LYS A N 1
ATOM 771 C CA . LYS A 1 95 ? 0.825 15.868 10.474 1.00 78.88 95 LYS A CA 1
ATOM 772 C C . LYS A 1 95 ? 1.712 14.935 11.295 1.00 78.88 95 LYS A C 1
ATOM 774 O O . LYS A 1 95 ? 1.656 13.728 11.058 1.00 78.88 95 LYS A O 1
ATOM 779 N N . ALA A 1 96 ? 2.504 15.469 12.222 1.00 82.75 96 ALA A N 1
ATOM 780 C CA . ALA A 1 96 ? 3.290 14.662 13.142 1.00 82.75 96 ALA A CA 1
ATOM 781 C C . ALA A 1 96 ? 2.411 13.887 14.120 1.00 82.75 96 ALA A C 1
ATOM 783 O O . ALA A 1 96 ? 2.580 12.678 14.273 1.00 82.75 96 ALA A O 1
ATOM 784 N N . ASP A 1 97 ? 1.419 14.563 14.688 1.00 85.56 97 ASP A N 1
ATOM 785 C CA . ASP A 1 97 ? 0.440 13.952 15.581 1.00 85.56 97 ASP A CA 1
ATOM 786 C C . ASP A 1 97 ? -0.338 12.841 14.867 1.00 85.56 97 ASP A C 1
ATOM 788 O O . ASP A 1 97 ? -0.421 11.733 15.388 1.00 85.56 97 ASP A O 1
ATOM 792 N N . GLN A 1 98 ? -0.799 13.076 13.630 1.00 88.75 98 GLN A N 1
ATOM 793 C CA . GLN A 1 98 ? -1.500 12.065 12.827 1.00 88.75 98 GLN A CA 1
ATOM 794 C C . GLN A 1 98 ? -0.707 10.750 12.706 1.00 88.75 98 GLN A C 1
ATOM 796 O O . GLN A 1 98 ? -1.240 9.681 13.011 1.00 88.75 98 GLN A O 1
ATOM 801 N N . TYR A 1 99 ? 0.562 10.796 12.270 1.00 88.50 99 TYR A N 1
ATOM 802 C CA . TYR A 1 99 ? 1.325 9.554 12.084 1.00 88.50 99 TYR A CA 1
ATOM 803 C C . TYR A 1 99 ? 1.767 8.930 13.415 1.00 88.50 99 TYR A C 1
ATOM 805 O O . TYR A 1 99 ? 1.825 7.706 13.501 1.00 88.50 99 TYR A O 1
ATOM 813 N N . ASN A 1 100 ? 2.046 9.722 14.457 1.00 91.88 100 ASN A N 1
ATOM 814 C CA . ASN A 1 100 ? 2.367 9.201 15.793 1.00 91.88 100 ASN A CA 1
ATOM 815 C C . ASN A 1 100 ? 1.168 8.456 16.402 1.00 91.88 100 ASN A C 1
ATOM 817 O O . ASN A 1 100 ? 1.310 7.354 16.943 1.00 91.88 100 ASN A O 1
ATOM 821 N N . SER A 1 101 ? -0.029 9.027 16.263 1.00 93.38 101 SER A N 1
ATOM 822 C CA . SER A 1 101 ? -1.292 8.398 16.645 1.00 93.38 101 SER A CA 1
ATOM 823 C C . SER A 1 101 ? -1.526 7.102 15.871 1.00 93.38 101 SER A C 1
ATOM 825 O O . SER A 1 101 ? -1.811 6.063 16.471 1.00 93.38 101 SER A O 1
ATOM 827 N N . PHE A 1 102 ? -1.321 7.117 14.549 1.00 94.38 102 PHE A N 1
ATOM 828 C CA . PHE A 1 102 ? -1.421 5.911 13.725 1.00 94.38 102 PHE A CA 1
ATOM 829 C C . PHE A 1 102 ? -0.409 4.832 14.138 1.00 94.38 102 PHE A C 1
ATOM 831 O O . PHE A 1 102 ? -0.780 3.668 14.261 1.00 94.38 102 PHE A O 1
ATOM 838 N N . GLN A 1 103 ? 0.848 5.189 14.416 1.00 94.88 103 GLN A N 1
ATOM 839 C CA . GLN A 1 103 ? 1.861 4.243 14.901 1.00 94.88 103 GLN A CA 1
ATOM 840 C C . GLN A 1 103 ? 1.468 3.617 16.242 1.00 94.88 103 GLN A C 1
ATOM 842 O O . GLN A 1 103 ? 1.643 2.413 16.441 1.00 94.88 103 GLN A O 1
ATOM 847 N N . THR A 1 104 ? 0.894 4.411 17.147 1.00 95.75 104 THR A N 1
ATOM 848 C CA . THR A 1 104 ? 0.390 3.931 18.441 1.00 95.75 104 THR A CA 1
ATOM 849 C C . THR A 1 104 ? -0.739 2.921 18.248 1.00 95.75 104 THR A C 1
ATOM 851 O O . THR A 1 104 ? -0.714 1.838 18.840 1.00 95.75 104 THR A O 1
ATOM 854 N N . LEU A 1 105 ? -1.688 3.233 17.364 1.00 95.88 105 LEU A N 1
ATOM 855 C CA . LEU A 1 105 ? -2.783 2.341 16.995 1.00 95.88 105 LEU A CA 1
ATOM 856 C C . LEU A 1 105 ? -2.268 1.046 16.354 1.00 95.88 105 LEU A C 1
ATOM 858 O O . LEU A 1 105 ? -2.632 -0.050 16.778 1.00 95.88 105 LEU A O 1
ATOM 862 N N . LEU A 1 106 ? -1.373 1.158 15.371 1.00 96.25 106 LEU A N 1
ATOM 863 C CA . LEU A 1 106 ? -0.802 0.022 14.656 1.00 96.25 106 LEU A CA 1
ATOM 864 C C . LEU A 1 106 ? -0.048 -0.907 15.615 1.00 96.25 106 LEU A C 1
ATOM 866 O O . LEU A 1 106 ? -0.243 -2.118 15.575 1.00 96.25 106 LEU A O 1
ATOM 870 N N . LYS A 1 107 ? 0.734 -0.349 16.546 1.00 96.38 107 LYS A N 1
ATOM 871 C CA . LYS A 1 107 ? 1.432 -1.098 17.603 1.00 96.38 107 LYS A CA 1
ATOM 872 C C . LYS A 1 107 ? 0.485 -1.821 18.560 1.00 96.38 107 LYS A C 1
ATOM 874 O O . LYS A 1 107 ? 0.853 -2.854 19.116 1.00 96.38 107 LYS A O 1
ATOM 879 N N . LYS A 1 108 ? -0.716 -1.293 18.791 1.00 94.88 108 LYS A N 1
ATOM 880 C CA . LYS A 1 108 ? -1.748 -2.007 19.550 1.00 94.88 108 LYS A CA 1
ATOM 881 C C . LYS A 1 108 ? -2.250 -3.210 18.751 1.00 94.88 108 LYS A C 1
ATOM 883 O O . LYS A 1 108 ? -2.286 -4.321 19.275 1.00 94.88 108 LYS A O 1
ATOM 888 N N . LEU A 1 109 ? -2.566 -2.990 17.475 1.00 95.62 109 LEU A N 1
ATOM 889 C CA . LEU A 1 109 ? -3.090 -4.015 16.573 1.00 95.62 109 LEU A CA 1
ATOM 890 C C . LEU A 1 109 ? -2.107 -5.168 16.350 1.00 95.62 109 LEU A C 1
ATOM 892 O O . LEU A 1 109 ? -2.554 -6.306 16.268 1.00 95.62 109 LEU A O 1
ATOM 896 N N . THR A 1 110 ? -0.789 -4.931 16.350 1.00 95.38 110 THR A N 1
ATOM 897 C CA . THR A 1 110 ? 0.197 -6.030 16.243 1.00 95.38 110 THR A CA 1
ATOM 898 C C . THR A 1 110 ? 0.083 -7.055 17.373 1.00 95.38 110 THR A C 1
ATOM 900 O O . THR A 1 110 ? 0.525 -8.190 17.215 1.00 95.38 110 THR A O 1
ATOM 903 N N . ARG A 1 111 ? -0.503 -6.677 18.516 1.00 92.50 111 ARG A N 1
ATOM 904 C CA . ARG A 1 111 ? -0.686 -7.555 19.681 1.00 92.50 111 ARG A CA 1
ATOM 905 C C . ARG A 1 111 ? -2.066 -8.195 19.734 1.00 92.50 111 ARG A C 1
ATOM 907 O O . ARG A 1 111 ? -2.200 -9.266 20.315 1.00 92.50 111 ARG A O 1
ATOM 914 N N . SER A 1 112 ? -3.081 -7.530 19.186 1.00 92.62 112 SER A N 1
ATOM 915 C CA . SER A 1 112 ? -4.478 -7.938 19.340 1.00 92.62 112 SER A CA 1
ATOM 916 C C . SER A 1 112 ? -5.097 -8.538 18.078 1.00 92.62 112 SER A C 1
ATOM 918 O O . SER A 1 112 ? -5.944 -9.412 18.206 1.00 92.62 112 SER A O 1
ATOM 920 N N . ALA A 1 113 ? -4.672 -8.126 16.882 1.00 94.75 113 ALA A N 1
ATOM 921 C CA . ALA A 1 113 ? -5.258 -8.519 15.599 1.00 94.75 113 ALA A CA 1
ATOM 922 C C . ALA A 1 113 ? -4.382 -9.546 14.862 1.00 94.75 113 ALA A C 1
ATOM 924 O O . ALA A 1 113 ? -3.731 -9.249 13.861 1.00 94.75 113 ALA A O 1
ATOM 925 N N . THR A 1 114 ? -4.343 -10.779 15.368 1.00 90.75 114 THR A N 1
ATOM 926 C CA . THR A 1 114 ? -3.466 -11.842 14.837 1.00 90.75 114 THR A CA 1
ATOM 927 C C . THR A 1 114 ? -3.949 -12.447 13.516 1.00 90.75 114 THR A C 1
ATOM 929 O O . THR A 1 114 ? -3.146 -13.027 12.784 1.00 90.75 114 THR A O 1
ATOM 932 N N . LYS A 1 115 ? -5.239 -12.299 13.191 1.00 95.56 115 LYS A N 1
ATOM 933 C CA . LYS A 1 115 ? -5.881 -12.808 11.964 1.00 95.56 115 LYS A CA 1
ATOM 934 C C . LYS A 1 115 ? -5.960 -11.777 10.833 1.00 95.56 115 LYS A C 1
ATOM 936 O O . LYS A 1 115 ? -6.626 -12.018 9.827 1.00 95.56 115 LYS A O 1
ATOM 941 N N . LEU A 1 116 ? -5.275 -10.644 10.984 1.00 96.94 116 LEU A N 1
ATOM 942 C CA . LEU A 1 116 ? -5.356 -9.542 10.036 1.00 96.94 116 LEU A CA 1
ATOM 943 C C . LEU A 1 116 ? -4.796 -9.965 8.673 1.00 96.94 116 LEU A C 1
ATOM 945 O O . LEU A 1 116 ? -3.617 -10.292 8.541 1.00 96.94 116 LEU A O 1
ATOM 949 N N . SER A 1 117 ? -5.669 -9.963 7.668 1.00 97.62 117 SER A N 1
ATOM 950 C CA . SER A 1 117 ? -5.396 -10.462 6.319 1.00 97.62 117 SER A CA 1
ATOM 951 C C . SER A 1 117 ? -5.342 -9.350 5.271 1.00 97.62 117 SER A C 1
ATOM 953 O O . SER A 1 117 ? -4.638 -9.483 4.266 1.00 97.62 117 SER A O 1
ATOM 955 N N . LYS A 1 118 ? -6.031 -8.232 5.521 1.00 98.44 118 LYS A N 1
ATOM 956 C CA . LYS A 1 118 ? -6.066 -7.065 4.640 1.00 98.44 118 LYS A CA 1
ATOM 957 C C . LYS A 1 118 ? -5.831 -5.781 5.422 1.00 98.44 118 LYS A C 1
ATOM 959 O O . LYS A 1 118 ? -6.483 -5.534 6.434 1.00 98.44 118 LYS A O 1
ATOM 964 N N . ILE A 1 119 ? -4.905 -4.961 4.930 1.00 98.19 119 ILE A N 1
ATOM 965 C CA . ILE A 1 119 ? -4.515 -3.689 5.545 1.00 98.19 119 ILE A CA 1
ATOM 966 C C . ILE A 1 119 ? -4.508 -2.598 4.474 1.00 98.19 119 ILE A C 1
ATOM 968 O O . ILE A 1 119 ? -3.772 -2.697 3.492 1.00 98.19 119 ILE A O 1
ATOM 972 N N . LYS A 1 120 ? -5.309 -1.551 4.685 1.00 97.56 120 LYS A N 1
ATOM 973 C CA . LYS A 1 120 ? -5.435 -0.385 3.806 1.00 97.56 120 LYS A CA 1
ATOM 974 C C . LYS A 1 120 ? -5.415 0.942 4.583 1.00 97.56 120 LYS A C 1
ATOM 976 O O . LYS A 1 120 ? -6.471 1.449 4.966 1.00 97.56 120 LYS A O 1
ATOM 981 N N . PRO A 1 121 ? -4.225 1.514 4.833 1.00 95.25 121 PRO A N 1
ATOM 982 C CA . PRO A 1 121 ? -4.092 2.854 5.389 1.00 95.25 121 PRO A CA 1
ATOM 983 C C . PRO A 1 121 ? -3.324 3.807 4.450 1.00 95.25 121 PRO A C 1
ATOM 985 O O . PRO A 1 121 ? -2.510 3.374 3.628 1.00 95.25 121 PRO A O 1
ATOM 988 N N . PRO A 1 122 ? -3.484 5.135 4.600 1.00 93.12 122 PRO A N 1
ATOM 989 C CA . PRO A 1 122 ? -2.400 6.065 4.291 1.00 93.12 122 PRO A CA 1
ATOM 990 C C . PRO A 1 122 ? -1.119 5.611 5.008 1.00 93.12 122 PRO A C 1
ATOM 992 O O . PRO A 1 122 ? -1.186 5.112 6.129 1.00 93.12 122 PRO A O 1
ATOM 995 N N . PHE A 1 123 ? 0.052 5.721 4.383 1.00 93.00 123 PHE A N 1
ATOM 996 C CA . PHE A 1 123 ? 1.270 5.149 4.956 1.00 93.00 123 PHE A CA 1
ATOM 997 C C . PHE A 1 123 ? 2.460 6.097 4.899 1.00 93.00 123 PHE A C 1
ATOM 999 O O . PHE A 1 123 ? 2.791 6.676 3.863 1.00 93.00 123 PHE A O 1
ATOM 1006 N N . ASP A 1 124 ? 3.109 6.251 6.046 1.00 90.00 124 ASP A N 1
ATOM 1007 C CA . ASP A 1 124 ? 4.145 7.242 6.308 1.00 90.00 124 ASP A CA 1
ATOM 1008 C C . ASP A 1 124 ? 5.558 6.759 5.948 1.00 90.00 124 ASP A C 1
ATOM 1010 O O . ASP A 1 124 ? 6.470 7.573 5.833 1.00 90.00 124 ASP A O 1
ATOM 1014 N N . TRP A 1 125 ? 5.743 5.453 5.725 1.00 90.50 125 TRP A N 1
ATOM 1015 C CA . TRP A 1 125 ? 7.018 4.840 5.325 1.00 90.50 125 TRP A CA 1
ATOM 1016 C C . TRP A 1 125 ? 8.199 5.096 6.276 1.00 90.50 125 TRP A C 1
ATOM 1018 O O . TRP A 1 125 ? 9.359 4.883 5.902 1.00 90.50 125 TRP A O 1
ATOM 1028 N N . SER A 1 126 ? 7.934 5.513 7.517 1.00 90.62 126 SER A N 1
ATOM 1029 C CA . SER A 1 126 ? 8.958 5.523 8.556 1.00 90.62 126 SER A CA 1
ATOM 1030 C C . SER A 1 126 ? 9.431 4.095 8.849 1.00 90.62 126 SER A C 1
ATOM 1032 O O . SER A 1 126 ? 8.695 3.120 8.685 1.00 90.62 126 SER A O 1
ATOM 1034 N N . GLU A 1 127 ? 10.677 3.961 9.306 1.00 91.38 127 GLU A N 1
ATOM 1035 C CA . GLU A 1 127 ? 11.223 2.669 9.749 1.00 91.38 127 GLU A CA 1
ATOM 1036 C C . GLU A 1 127 ? 10.343 2.010 10.813 1.00 91.38 127 GLU A C 1
ATOM 1038 O O . GLU A 1 127 ? 10.158 0.794 10.793 1.00 91.38 127 GLU A O 1
ATOM 1043 N N . HIS A 1 128 ? 9.778 2.816 11.717 1.00 93.56 128 HIS A N 1
ATOM 1044 C CA . HIS A 1 128 ? 8.938 2.316 12.792 1.00 93.56 128 HIS A CA 1
ATOM 1045 C C . HIS A 1 128 ? 7.640 1.705 12.258 1.00 93.56 128 HIS A C 1
ATOM 1047 O O . HIS A 1 128 ? 7.355 0.550 12.561 1.00 93.56 128 HIS A O 1
ATOM 1053 N N . SER A 1 129 ? 6.894 2.421 11.410 1.00 94.06 129 SER A N 1
ATOM 1054 C CA . SER A 1 129 ? 5.656 1.895 10.821 1.00 94.06 129 SER A CA 1
ATOM 1055 C C . SER A 1 129 ? 5.898 0.668 9.946 1.00 94.06 129 SER A C 1
ATOM 1057 O O . SER A 1 129 ? 5.111 -0.275 9.979 1.00 94.06 129 SER A O 1
ATOM 1059 N N . VAL A 1 130 ? 6.997 0.649 9.181 1.00 94.81 130 VAL A N 1
ATOM 1060 C CA . VAL A 1 130 ? 7.382 -0.521 8.374 1.00 94.81 130 VAL A CA 1
ATOM 1061 C C . VAL A 1 130 ? 7.654 -1.722 9.275 1.00 94.81 130 VAL A C 1
ATOM 1063 O O . VAL A 1 130 ? 7.112 -2.790 9.017 1.00 94.81 130 VAL A O 1
ATOM 1066 N N . SER A 1 131 ? 8.424 -1.539 10.350 1.00 95.69 131 SER A N 1
ATOM 1067 C CA . SER A 1 131 ? 8.691 -2.583 11.348 1.00 95.69 131 SER A CA 1
ATOM 1068 C C . SER A 1 131 ? 7.409 -3.085 12.021 1.00 95.69 131 SER A C 1
ATOM 1070 O O . SER A 1 131 ? 7.233 -4.279 12.216 1.00 95.69 131 SER A O 1
ATOM 1072 N N . LEU A 1 132 ? 6.451 -2.200 12.308 1.00 96.69 132 LEU A N 1
ATOM 1073 C CA . LEU A 1 132 ? 5.155 -2.616 12.844 1.00 96.69 132 LEU A CA 1
ATOM 1074 C C . LEU A 1 132 ? 4.368 -3.488 11.855 1.00 96.69 132 LEU A C 1
ATOM 1076 O O . LEU A 1 132 ? 3.778 -4.486 12.267 1.00 96.69 132 LEU A O 1
ATOM 1080 N N . LEU A 1 133 ? 4.384 -3.153 10.559 1.00 96.06 133 LEU A N 1
ATOM 1081 C CA . LEU A 1 133 ? 3.691 -3.945 9.540 1.00 96.06 133 LEU A CA 1
ATOM 1082 C C . LEU A 1 133 ? 4.261 -5.357 9.375 1.00 96.06 133 LEU A C 1
ATOM 1084 O O . LEU A 1 133 ? 3.499 -6.274 9.070 1.00 96.06 133 LEU A O 1
ATOM 1088 N N . THR A 1 134 ? 5.563 -5.564 9.592 1.00 95.38 134 THR A N 1
ATOM 1089 C CA . THR A 1 134 ? 6.171 -6.895 9.422 1.00 95.38 134 THR A CA 1
ATOM 1090 C C . THR A 1 134 ? 5.673 -7.921 10.440 1.00 95.38 134 THR A C 1
ATOM 1092 O O . THR A 1 134 ? 5.809 -9.116 10.204 1.00 95.38 134 THR A O 1
ATOM 1095 N N . HIS A 1 135 ? 5.039 -7.493 11.536 1.00 95.00 135 HIS A N 1
ATOM 1096 C CA . HIS A 1 135 ? 4.459 -8.406 12.523 1.00 95.00 135 HIS A CA 1
ATOM 1097 C C . HIS A 1 135 ? 3.174 -9.106 12.044 1.00 95.00 135 HIS A C 1
ATOM 1099 O O . HIS A 1 135 ? 2.785 -10.123 12.625 1.00 95.00 135 HIS A O 1
ATOM 1105 N N . PHE A 1 136 ? 2.516 -8.609 10.992 1.00 95.12 136 PHE A N 1
ATOM 1106 C CA . PHE A 1 136 ? 1.267 -9.181 10.486 1.00 95.12 136 PHE A CA 1
ATOM 1107 C C . PHE A 1 136 ? 1.518 -10.255 9.414 1.00 95.12 136 PHE A C 1
ATOM 1109 O O . PHE A 1 136 ? 1.252 -10.072 8.229 1.00 95.12 136 PHE A O 1
ATOM 1116 N N . HIS A 1 137 ? 2.008 -11.422 9.834 1.00 92.12 137 HIS A N 1
ATOM 1117 C CA . HIS A 1 137 ? 2.382 -12.514 8.922 1.00 92.12 137 HIS A CA 1
ATOM 1118 C C . HIS A 1 137 ? 1.208 -13.147 8.145 1.00 92.12 137 HIS A C 1
ATOM 1120 O O . HIS A 1 137 ? 1.437 -13.861 7.170 1.00 92.12 137 HIS A O 1
ATOM 1126 N N . GLN A 1 138 ? -0.039 -12.914 8.569 1.00 95.00 138 GLN A N 1
ATOM 1127 C CA . GLN A 1 138 ? -1.255 -13.406 7.902 1.00 95.00 138 GLN A CA 1
ATOM 1128 C C . GLN A 1 138 ? -1.775 -12.447 6.820 1.00 95.00 138 GLN A C 1
ATOM 1130 O O . GLN A 1 138 ? -2.813 -12.710 6.215 1.00 95.00 138 GLN A O 1
ATOM 1135 N N . VAL A 1 139 ? -1.075 -11.339 6.555 1.00 97.50 139 VAL A N 1
ATOM 1136 C CA . VAL A 1 139 ? -1.491 -10.367 5.542 1.00 97.50 139 VAL A CA 1
ATOM 1137 C C . VAL A 1 139 ? -1.316 -10.944 4.146 1.00 97.50 139 VAL A C 1
ATOM 1139 O O . VAL A 1 139 ? -0.214 -11.295 3.729 1.00 97.50 139 VAL A O 1
ATOM 1142 N N . HIS A 1 140 ? -2.426 -10.974 3.416 1.00 98.00 140 HIS A N 1
ATOM 1143 C CA . HIS A 1 140 ? -2.509 -11.359 2.014 1.00 98.00 140 HIS A CA 1
ATOM 1144 C C . HIS A 1 140 ? -2.670 -10.141 1.106 1.00 98.00 140 HIS A C 1
ATOM 1146 O O . HIS A 1 140 ? -2.201 -10.167 -0.029 1.00 98.00 140 HIS A O 1
ATOM 1152 N N . THR A 1 141 ? -3.315 -9.077 1.594 1.00 98.56 141 THR A N 1
ATOM 1153 C CA . THR A 1 141 ? -3.555 -7.842 0.839 1.00 98.56 141 THR A CA 1
ATOM 1154 C C . THR A 1 141 ? -3.027 -6.633 1.596 1.00 98.56 141 THR A C 1
ATOM 1156 O O . THR A 1 141 ? -3.457 -6.354 2.716 1.00 98.56 141 THR A O 1
ATOM 1159 N N . LEU A 1 142 ? -2.134 -5.880 0.962 1.00 98.31 142 LEU A N 1
ATOM 1160 C CA . LEU A 1 142 ? -1.590 -4.643 1.502 1.00 98.31 142 LEU A CA 1
ATOM 1161 C C . LEU A 1 142 ? -1.785 -3.500 0.503 1.00 98.31 142 LEU A C 1
ATOM 1163 O O . LEU A 1 142 ? -1.225 -3.522 -0.592 1.00 98.31 142 LEU A O 1
ATOM 1167 N N . GLU A 1 143 ? -2.556 -2.489 0.891 1.00 98.00 143 GLU A N 1
ATOM 1168 C CA . GLU A 1 143 ? -2.761 -1.262 0.120 1.00 98.00 143 GLU A CA 1
ATOM 1169 C C . GLU A 1 143 ? -2.227 -0.065 0.910 1.00 98.00 143 GLU A C 1
ATOM 1171 O O . GLU A 1 143 ? -2.804 0.350 1.911 1.00 98.00 143 GLU A O 1
ATOM 1176 N N . LEU A 1 144 ? -1.100 0.493 0.472 1.00 95.56 144 LEU A N 1
ATOM 1177 C CA . LEU A 1 144 ? -0.438 1.606 1.150 1.00 95.56 144 LEU A CA 1
ATOM 1178 C C . LEU A 1 144 ? -0.668 2.896 0.373 1.00 95.56 144 LEU A C 1
ATOM 1180 O O . LEU A 1 144 ? -0.022 3.154 -0.649 1.00 95.56 144 LEU A O 1
ATOM 1184 N N . ASN A 1 145 ? -1.583 3.713 0.884 1.00 92.12 145 ASN A N 1
ATOM 1185 C CA . ASN A 1 145 ? -1.975 4.969 0.261 1.00 92.12 145 ASN A CA 1
ATOM 1186 C C . ASN A 1 145 ? -0.981 6.092 0.567 1.00 92.12 145 ASN A C 1
ATOM 1188 O O . ASN A 1 145 ? -0.298 6.102 1.593 1.00 92.12 145 ASN A O 1
ATOM 1192 N N . TYR A 1 146 ? -0.896 7.067 -0.335 1.00 87.00 146 TYR A N 1
ATOM 1193 C CA . TYR A 1 146 ? 0.104 8.121 -0.237 1.00 87.00 146 TYR A CA 1
ATOM 1194 C C . TYR A 1 146 ? -0.158 9.029 0.971 1.00 87.00 146 TYR A C 1
ATOM 1196 O O . TYR A 1 146 ? -1.218 9.645 1.075 1.00 87.00 146 TYR A O 1
ATOM 1204 N N . PHE A 1 147 ? 0.850 9.192 1.834 1.00 84.06 147 PHE A N 1
ATOM 1205 C CA . PHE A 1 147 ? 0.848 10.177 2.912 1.00 84.06 147 PHE A CA 1
ATOM 1206 C C . PHE A 1 147 ? 1.995 11.188 2.761 1.00 84.06 147 PHE A C 1
ATOM 1208 O O . PHE A 1 147 ? 3.152 10.842 2.533 1.00 84.06 147 PHE A O 1
ATOM 1215 N N . ARG A 1 148 ? 1.667 12.479 2.888 1.00 68.38 148 ARG A N 1
ATOM 1216 C CA . ARG A 1 148 ? 2.479 13.610 2.394 1.00 68.38 148 ARG A CA 1
ATOM 1217 C C . ARG A 1 148 ? 3.708 13.971 3.242 1.00 68.38 148 ARG A C 1
ATOM 1219 O O . ARG A 1 148 ? 4.469 14.851 2.849 1.00 68.38 148 ARG A O 1
ATOM 1226 N N . VAL A 1 149 ? 3.895 13.347 4.400 1.00 59.22 149 VAL A N 1
ATOM 1227 C CA . VAL A 1 149 ? 4.728 13.915 5.479 1.00 59.22 149 VAL A CA 1
ATOM 1228 C C . VAL A 1 149 ? 6.197 13.499 5.412 1.00 59.22 149 VAL A C 1
ATOM 1230 O O . VAL A 1 149 ? 7.046 14.209 5.946 1.00 59.22 149 VAL A O 1
ATOM 1233 N N . PHE A 1 150 ? 6.543 12.414 4.712 1.00 57.91 150 PHE A N 1
ATOM 1234 C CA . PHE A 1 150 ? 7.895 11.855 4.786 1.00 57.91 150 PHE A CA 1
ATOM 1235 C C . PHE A 1 150 ? 8.764 12.006 3.536 1.00 57.91 150 PHE A C 1
ATOM 1237 O O . PHE A 1 150 ? 8.314 12.203 2.408 1.00 57.91 150 PHE A O 1
ATOM 1244 N N . LYS A 1 151 ? 10.073 11.916 3.808 1.00 61.06 151 LYS A N 1
ATOM 1245 C CA . LYS A 1 151 ? 11.255 12.209 2.980 1.00 61.06 151 LYS A CA 1
ATOM 1246 C C . LYS A 1 151 ? 11.461 11.283 1.772 1.00 61.06 151 LYS A C 1
ATOM 1248 O O . LYS A 1 151 ? 12.590 11.229 1.288 1.00 61.06 151 LYS A O 1
ATOM 1253 N N . GLY A 1 152 ? 10.411 10.631 1.280 1.00 70.62 152 GLY A N 1
ATOM 1254 C CA . GLY A 1 152 ? 10.478 9.584 0.265 1.00 70.62 152 GLY A CA 1
ATOM 1255 C C . GLY A 1 152 ? 10.596 8.188 0.860 1.00 70.62 152 GLY A C 1
ATOM 1256 O O . GLY A 1 152 ? 10.912 8.020 2.036 1.00 70.62 152 GLY A O 1
ATOM 1257 N N . VAL A 1 153 ? 10.327 7.185 0.028 1.00 85.75 153 VAL A N 1
ATOM 1258 C CA . VAL A 1 153 ? 10.469 5.773 0.395 1.00 85.75 153 VAL A CA 1
ATOM 1259 C C . VAL A 1 153 ? 11.914 5.359 0.178 1.00 85.75 153 VAL A C 1
ATOM 1261 O O . VAL A 1 153 ? 12.485 5.665 -0.869 1.00 85.75 153 VAL A O 1
ATOM 1264 N N . ARG A 1 154 ? 12.510 4.668 1.149 1.00 90.00 154 ARG A N 1
ATOM 1265 C CA . ARG A 1 154 ? 13.857 4.111 1.003 1.00 90.00 154 ARG A CA 1
ATOM 1266 C C . ARG A 1 154 ? 13.795 2.728 0.344 1.00 90.00 154 ARG A C 1
ATOM 1268 O O . ARG A 1 154 ? 12.918 1.941 0.704 1.00 90.00 154 ARG A O 1
ATOM 1275 N N . PRO A 1 155 ? 14.699 2.405 -0.595 1.00 92.12 155 PRO A N 1
ATOM 1276 C CA . PRO A 1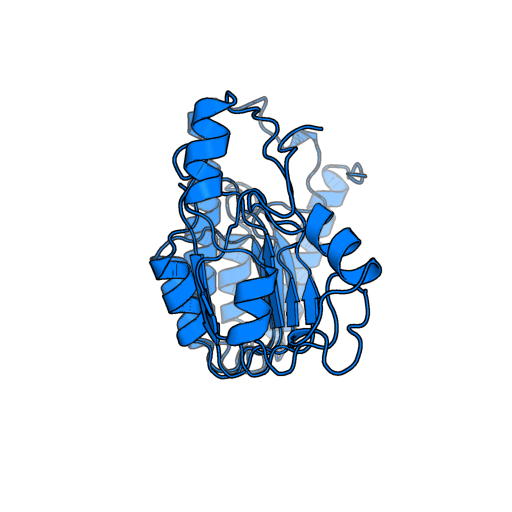 155 ? 14.759 1.076 -1.206 1.00 92.12 155 PRO A CA 1
ATOM 1277 C C . PRO A 1 155 ? 14.846 -0.058 -0.180 1.00 92.12 155 PRO A C 1
ATOM 1279 O O . PRO A 1 155 ? 14.177 -1.080 -0.320 1.00 92.12 155 PRO A O 1
ATOM 1282 N N . GLU A 1 156 ? 15.612 0.142 0.892 1.00 92.69 156 GLU A N 1
ATOM 1283 C CA . GLU A 1 156 ? 15.849 -0.861 1.931 1.00 92.69 156 GLU A CA 1
ATOM 1284 C C . GLU A 1 156 ? 14.583 -1.149 2.740 1.00 92.69 156 GLU A C 1
ATOM 1286 O O . GLU A 1 156 ? 14.316 -2.305 3.066 1.00 92.69 156 GLU A O 1
ATOM 1291 N N . THR A 1 157 ? 13.771 -0.126 3.032 1.00 92.69 157 THR A N 1
ATOM 1292 C CA . THR A 1 157 ? 12.526 -0.312 3.790 1.00 92.69 157 THR A CA 1
ATOM 1293 C C . THR A 1 157 ? 11.456 -1.007 2.951 1.00 92.69 157 THR A C 1
ATOM 1295 O O . THR A 1 157 ? 10.766 -1.884 3.465 1.00 92.69 157 THR A O 1
ATOM 1298 N N . MET A 1 158 ? 11.356 -0.693 1.654 1.00 92.69 158 MET A N 1
ATOM 1299 C CA . MET A 1 158 ? 10.457 -1.394 0.725 1.00 92.69 158 MET A CA 1
ATOM 1300 C C . MET A 1 158 ? 10.839 -2.870 0.558 1.00 92.69 158 MET A C 1
ATOM 1302 O O . MET A 1 158 ? 9.976 -3.751 0.633 1.00 92.69 158 MET A O 1
ATOM 1306 N N . LYS A 1 159 ? 12.136 -3.151 0.395 1.00 93.75 159 LYS A N 1
ATOM 1307 C CA . LYS A 1 159 ? 12.660 -4.520 0.323 1.00 93.75 159 LYS A CA 1
ATOM 1308 C C . LYS A 1 159 ? 12.432 -5.285 1.625 1.00 93.75 159 LYS A C 1
ATOM 1310 O O . LYS A 1 159 ? 11.991 -6.428 1.594 1.00 93.75 159 LYS A O 1
ATOM 1315 N N . GLY A 1 160 ? 12.710 -4.659 2.769 1.00 93.25 160 GLY A N 1
ATOM 1316 C CA . GLY A 1 160 ? 12.484 -5.252 4.087 1.00 93.25 160 GLY A CA 1
ATOM 1317 C C . GLY A 1 160 ? 11.019 -5.621 4.312 1.00 93.25 160 GLY A C 1
ATOM 1318 O O . GLY A 1 160 ? 10.732 -6.741 4.728 1.00 93.25 160 GLY A O 1
ATOM 1319 N N . LEU A 1 161 ? 10.094 -4.721 3.964 1.00 94.94 161 LEU A N 1
ATOM 1320 C CA . LEU A 1 161 ? 8.654 -4.959 4.075 1.00 94.94 161 LEU A CA 1
ATOM 1321 C C . LEU A 1 161 ? 8.207 -6.163 3.240 1.00 94.94 161 LEU A C 1
ATOM 1323 O O . LEU A 1 161 ? 7.609 -7.092 3.772 1.00 94.94 161 LEU A O 1
ATOM 1327 N N . THR A 1 162 ? 8.519 -6.163 1.943 1.00 93.12 162 THR A N 1
ATOM 1328 C CA . THR A 1 162 ? 8.054 -7.213 1.020 1.00 93.12 162 THR A CA 1
ATOM 1329 C C . THR A 1 162 ? 8.638 -8.586 1.326 1.00 93.12 162 THR A C 1
ATOM 1331 O O . THR A 1 162 ? 7.918 -9.577 1.248 1.00 93.12 162 THR A O 1
ATOM 1334 N N . LYS A 1 163 ? 9.888 -8.654 1.794 1.00 92.94 163 LYS A N 1
ATOM 1335 C CA . LYS A 1 163 ? 10.487 -9.912 2.263 1.00 92.94 163 LYS A CA 1
ATOM 1336 C C . LYS A 1 163 ? 9.885 -10.451 3.553 1.00 92.94 163 LYS A C 1
ATOM 1338 O O . LYS A 1 163 ? 9.909 -11.660 3.764 1.00 92.94 163 LYS A O 1
ATOM 1343 N N . SER A 1 164 ? 9.399 -9.574 4.427 1.00 94.75 164 SER A N 1
ATOM 1344 C CA . SER A 1 164 ? 8.912 -9.970 5.754 1.00 94.75 164 SER A CA 1
ATOM 1345 C C . SER A 1 164 ? 7.468 -10.471 5.743 1.00 94.75 164 SER A C 1
ATOM 1347 O O . SER A 1 164 ? 7.001 -10.986 6.754 1.00 94.75 164 SER A O 1
ATOM 1349 N N . LEU A 1 165 ? 6.757 -10.334 4.620 1.00 95.88 165 LEU A N 1
ATOM 1350 C CA . LEU A 1 165 ? 5.354 -10.723 4.476 1.00 95.88 165 LEU A CA 1
ATOM 1351 C C . LEU A 1 165 ? 5.232 -11.960 3.567 1.00 95.88 165 LEU A C 1
ATOM 1353 O O . LEU A 1 165 ? 4.968 -11.826 2.372 1.00 95.88 165 LEU A O 1
ATOM 1357 N N . PRO A 1 166 ? 5.417 -13.182 4.103 1.00 93.75 166 PRO A N 1
ATOM 1358 C CA . PRO A 1 166 ? 5.530 -14.395 3.292 1.00 93.75 166 PRO A CA 1
ATOM 1359 C C . PRO A 1 166 ? 4.230 -14.790 2.583 1.00 93.75 166 PRO A C 1
ATOM 1361 O O . PRO A 1 166 ? 4.296 -15.496 1.583 1.00 93.75 166 PRO A O 1
ATOM 1364 N N . ASN A 1 167 ? 3.070 -14.330 3.058 1.00 96.56 167 ASN A N 1
ATOM 1365 C CA . ASN A 1 167 ? 1.752 -14.669 2.507 1.00 96.56 167 ASN A CA 1
ATOM 1366 C C . ASN A 1 167 ? 1.142 -13.548 1.645 1.00 96.56 167 ASN A C 1
ATOM 1368 O O . ASN A 1 167 ? -0.017 -13.646 1.240 1.00 96.56 167 ASN A O 1
ATOM 1372 N N . LEU A 1 168 ? 1.902 -12.485 1.362 1.00 97.94 168 LEU A N 1
ATOM 1373 C CA . LEU A 1 168 ? 1.416 -11.324 0.625 1.00 97.94 168 LEU A CA 1
ATOM 1374 C C . LEU A 1 168 ? 1.153 -11.672 -0.844 1.00 97.94 168 LEU A C 1
ATOM 1376 O O . LEU A 1 168 ? 2.091 -11.822 -1.619 1.00 97.94 168 LEU A O 1
ATOM 1380 N N . LYS A 1 169 ? -0.121 -11.716 -1.236 1.00 98.25 169 LYS A N 1
ATOM 1381 C CA . LYS A 1 169 ? -0.572 -11.975 -2.612 1.00 98.25 169 LYS A CA 1
ATOM 1382 C C . LYS A 1 169 ? -0.824 -10.698 -3.403 1.00 98.25 169 LYS A C 1
ATOM 1384 O O . LYS A 1 169 ? -0.550 -10.655 -4.598 1.00 98.25 169 LYS A O 1
ATOM 1389 N N . THR A 1 170 ? -1.319 -9.653 -2.748 1.00 98.62 170 THR A N 1
ATOM 1390 C CA . THR A 1 170 ? -1.742 -8.406 -3.392 1.00 98.62 170 THR A CA 1
ATOM 1391 C C . THR A 1 170 ? -1.051 -7.220 -2.738 1.00 98.62 170 THR A C 1
ATOM 1393 O O . THR A 1 170 ? -1.208 -6.990 -1.539 1.00 98.62 170 THR A O 1
ATOM 1396 N N . LEU A 1 171 ? -0.322 -6.440 -3.535 1.00 98.38 171 LEU A N 1
ATOM 1397 C CA . LEU A 1 171 ? 0.344 -5.217 -3.098 1.00 98.38 171 LEU A CA 1
ATOM 1398 C C . LEU A 1 171 ? -0.076 -4.045 -3.982 1.00 98.38 171 LEU A C 1
ATOM 1400 O O . LEU A 1 171 ? 0.176 -4.042 -5.186 1.00 98.38 171 LEU A O 1
ATOM 1404 N N . ILE A 1 172 ? -0.680 -3.029 -3.373 1.00 97.94 172 ILE A N 1
ATOM 1405 C CA . ILE A 1 172 ? -1.039 -1.771 -4.028 1.00 97.94 172 ILE A CA 1
ATOM 1406 C C . ILE A 1 172 ? -0.265 -0.654 -3.340 1.00 97.94 172 ILE A C 1
ATOM 1408 O O . ILE A 1 172 ? -0.387 -0.454 -2.132 1.00 97.94 172 ILE A O 1
ATOM 1412 N N . LEU A 1 173 ? 0.545 0.080 -4.096 1.00 95.06 173 LEU A N 1
ATOM 1413 C CA . LEU A 1 173 ? 1.362 1.166 -3.570 1.00 95.06 173 LEU A CA 1
ATOM 1414 C C . LEU A 1 173 ? 0.982 2.490 -4.215 1.00 95.06 173 LEU A C 1
ATOM 1416 O O . LEU A 1 173 ? 0.943 2.631 -5.437 1.00 95.06 173 LEU A O 1
ATOM 1420 N N . GLN A 1 174 ? 0.819 3.505 -3.377 1.00 92.00 174 GLN A N 1
ATOM 1421 C CA . GLN A 1 174 ? 0.730 4.892 -3.800 1.00 92.00 174 GLN A CA 1
ATOM 1422 C C . GLN A 1 174 ? 1.865 5.672 -3.140 1.00 92.00 174 GLN A C 1
ATOM 1424 O O . GLN A 1 174 ? 1.828 6.034 -1.967 1.00 92.00 174 GLN A O 1
ATOM 1429 N N . VAL A 1 175 ? 2.923 5.907 -3.909 1.00 87.94 175 VAL A N 1
ATOM 1430 C CA . VAL A 1 175 ? 4.177 6.490 -3.429 1.00 87.94 175 VAL A CA 1
ATOM 1431 C C . VAL A 1 175 ? 4.544 7.693 -4.281 1.00 87.94 175 VAL A C 1
ATOM 1433 O O . VAL A 1 175 ? 4.452 7.653 -5.507 1.00 87.94 175 VAL A O 1
ATOM 1436 N N . LEU A 1 176 ? 5.022 8.753 -3.631 1.00 86.31 176 LEU A N 1
ATOM 1437 C CA . LEU A 1 176 ? 5.643 9.896 -4.289 1.00 86.31 176 LEU A CA 1
ATOM 1438 C C . LEU A 1 176 ? 7.145 9.895 -4.011 1.00 86.31 176 LEU A C 1
ATOM 1440 O O . LEU A 1 176 ? 7.567 10.195 -2.894 1.00 86.31 176 LEU A O 1
ATOM 1444 N N . VAL A 1 177 ? 7.955 9.621 -5.031 1.00 84.25 177 VAL A N 1
ATOM 1445 C CA . VAL A 1 177 ? 9.414 9.714 -4.919 1.00 84.25 177 VAL A CA 1
ATOM 1446 C C . VAL A 1 177 ? 9.839 11.194 -4.953 1.00 84.25 177 VAL A C 1
ATOM 1448 O O . VAL A 1 177 ? 9.444 11.950 -5.857 1.00 84.25 177 VAL A O 1
ATOM 1451 N N . PRO A 1 178 ? 10.606 11.678 -3.956 1.00 80.88 178 PRO A N 1
ATOM 1452 C CA . PRO A 1 178 ? 11.087 13.050 -3.922 1.00 80.88 178 PRO A CA 1
ATOM 1453 C C . PRO A 1 178 ? 11.975 13.408 -5.122 1.00 80.88 178 PRO A C 1
ATOM 1455 O O . PRO A 1 178 ? 12.676 12.564 -5.657 1.00 80.88 178 PRO A O 1
ATOM 1458 N N . VAL A 1 179 ? 12.008 14.686 -5.527 1.00 78.56 179 VAL A N 1
ATOM 1459 C CA . VAL A 1 179 ? 12.812 15.144 -6.681 1.00 78.56 179 VAL A CA 1
ATOM 1460 C C . VAL A 1 179 ? 14.299 14.881 -6.454 1.00 78.56 179 VAL A C 1
ATOM 1462 O O . VAL A 1 179 ? 15.011 14.477 -7.364 1.00 78.56 179 VAL A O 1
ATOM 1465 N N . LYS A 1 180 ? 14.751 15.095 -5.214 1.00 79.06 180 LYS A N 1
ATOM 1466 C CA . LYS A 1 180 ? 16.119 14.810 -4.763 1.00 79.06 180 LYS A CA 1
ATOM 1467 C C . LYS A 1 180 ? 16.504 13.329 -4.891 1.00 79.06 180 LYS A C 1
ATOM 1469 O O . LYS A 1 180 ? 17.686 13.038 -4.997 1.00 79.06 180 LYS A O 1
ATOM 1474 N N . ASP A 1 181 ? 15.513 12.440 -4.930 1.00 80.69 181 ASP A N 1
ATOM 1475 C CA . ASP A 1 181 ? 15.689 10.991 -5.002 1.00 80.69 181 ASP A CA 1
ATOM 1476 C C . ASP A 1 181 ? 15.400 10.471 -6.426 1.00 80.69 181 ASP A C 1
ATOM 1478 O O . ASP A 1 181 ? 15.345 9.265 -6.662 1.00 80.69 181 ASP A O 1
ATOM 1482 N N . LEU A 1 182 ? 15.244 11.367 -7.415 1.00 77.25 182 LEU A N 1
ATOM 1483 C CA . LEU A 1 182 ? 15.179 10.975 -8.823 1.00 77.25 182 LEU A CA 1
ATOM 1484 C C . LEU A 1 182 ? 16.483 10.275 -9.216 1.00 77.25 182 LEU A C 1
ATOM 1486 O O . LEU A 1 182 ? 17.565 10.852 -9.130 1.00 77.25 182 LEU A O 1
ATOM 1490 N N . GLY A 1 183 ? 16.365 9.030 -9.670 1.00 77.62 183 GLY A N 1
ATOM 1491 C CA . GLY A 1 183 ? 17.507 8.169 -9.982 1.00 77.62 183 GLY A CA 1
ATOM 1492 C C . GLY A 1 183 ? 17.715 7.045 -8.973 1.00 77.62 183 GLY A C 1
ATOM 1493 O O . GLY A 1 183 ? 18.413 6.083 -9.292 1.00 77.62 183 GLY A O 1
ATOM 1494 N N . VAL A 1 184 ? 17.081 7.119 -7.799 1.00 87.12 184 VAL A N 1
ATOM 1495 C CA . VAL A 1 184 ? 16.961 5.969 -6.902 1.00 87.12 184 VAL A CA 1
ATOM 1496 C C . VAL A 1 184 ? 16.085 4.924 -7.582 1.00 87.12 184 VAL A C 1
ATOM 1498 O O . VAL A 1 184 ? 15.047 5.245 -8.158 1.00 87.12 184 VAL A O 1
ATOM 1501 N N . SER A 1 185 ? 16.543 3.679 -7.547 1.00 90.12 185 SER A N 1
ATOM 1502 C CA . SER A 1 185 ? 15.816 2.540 -8.094 1.00 90.12 185 SER A CA 1
ATOM 1503 C C . SER A 1 185 ? 15.543 1.544 -6.974 1.00 90.12 185 SER A C 1
ATOM 1505 O O . SER A 1 185 ? 16.343 1.408 -6.048 1.00 90.12 185 SER A O 1
ATOM 1507 N N . TYR A 1 186 ? 14.395 0.885 -7.041 1.00 93.12 186 TYR A N 1
ATOM 1508 C CA . TYR A 1 186 ? 13.834 0.107 -5.948 1.00 93.12 186 TYR A CA 1
ATOM 1509 C C . TYR A 1 186 ? 13.885 -1.383 -6.292 1.00 93.12 186 TYR A C 1
ATOM 1511 O O . TYR A 1 186 ? 13.416 -1.768 -7.366 1.00 93.12 186 TYR A O 1
ATOM 1519 N N . PRO A 1 187 ? 14.478 -2.225 -5.436 1.00 94.88 187 PRO A N 1
ATOM 1520 C CA . PRO A 1 187 ? 14.333 -3.665 -5.545 1.00 94.88 187 PRO A CA 1
ATOM 1521 C C . PRO A 1 187 ? 13.015 -4.095 -4.893 1.00 94.88 187 PRO A C 1
ATOM 1523 O O . PRO A 1 187 ? 12.682 -3.637 -3.796 1.00 94.88 187 PRO A O 1
ATOM 1526 N N . LEU A 1 188 ? 12.291 -4.991 -5.552 1.00 95.56 188 LEU A N 1
ATOM 1527 C CA . LEU A 1 188 ? 11.089 -5.618 -5.018 1.00 95.56 188 LEU A CA 1
ATOM 1528 C C . LEU A 1 188 ? 11.233 -7.132 -5.139 1.00 95.56 188 LEU A C 1
ATOM 1530 O O . LEU A 1 188 ? 11.446 -7.642 -6.234 1.00 95.56 188 LEU A O 1
ATOM 1534 N N . GLU A 1 189 ? 11.147 -7.832 -4.010 1.00 95.62 189 GLU A N 1
ATOM 1535 C CA . GLU A 1 189 ? 11.381 -9.275 -3.944 1.00 95.62 189 GLU A CA 1
ATOM 1536 C C . GLU A 1 189 ? 10.278 -9.914 -3.094 1.00 95.62 189 GLU A C 1
ATOM 1538 O O . GLU A 1 189 ? 10.110 -9.561 -1.923 1.00 95.62 189 GLU A O 1
ATOM 1543 N N . SER A 1 190 ? 9.517 -10.841 -3.669 1.00 95.94 190 SER A N 1
ATOM 1544 C CA . SER A 1 190 ? 8.483 -11.599 -2.959 1.00 95.94 190 SER A CA 1
ATOM 1545 C C . SER A 1 190 ? 8.130 -12.878 -3.707 1.00 95.94 190 SER A C 1
ATOM 1547 O O . SER A 1 190 ? 7.825 -12.859 -4.895 1.00 95.94 190 SER A O 1
ATOM 1549 N N . LYS A 1 191 ? 8.102 -14.000 -2.983 1.00 95.44 191 LYS A N 1
ATOM 1550 C CA . LYS A 1 191 ? 7.779 -15.314 -3.557 1.00 95.44 191 LYS A CA 1
ATOM 1551 C C . LYS A 1 191 ? 6.280 -15.574 -3.686 1.00 95.44 191 LYS A C 1
ATOM 1553 O O . LYS A 1 191 ? 5.895 -16.456 -4.444 1.00 95.44 191 LYS A O 1
ATOM 1558 N N . SER A 1 192 ? 5.448 -14.855 -2.941 1.00 97.06 192 SER A N 1
ATOM 1559 C CA . SER A 1 192 ? 3.998 -15.077 -2.863 1.00 97.06 192 SER A CA 1
ATOM 1560 C C . SER A 1 192 ? 3.176 -14.016 -3.580 1.00 97.06 192 SER A C 1
ATOM 1562 O O . SER A 1 192 ? 1.970 -14.196 -3.721 1.00 97.06 192 SER A O 1
ATOM 1564 N N . LEU A 1 193 ? 3.808 -12.934 -4.046 1.00 98.12 193 LEU A N 1
ATOM 1565 C CA . LEU A 1 193 ? 3.093 -11.829 -4.665 1.00 98.12 193 LEU A CA 1
ATOM 1566 C C . LEU A 1 193 ? 2.552 -12.232 -6.038 1.00 98.12 193 LEU A C 1
ATOM 1568 O O . LEU A 1 193 ? 3.319 -12.565 -6.935 1.00 98.12 193 LEU A O 1
ATOM 1572 N N . GLU A 1 194 ? 1.232 -12.159 -6.187 1.00 98.25 194 GLU A N 1
ATOM 1573 C CA . GLU A 1 194 ? 0.482 -12.522 -7.393 1.00 98.25 194 GLU A CA 1
ATOM 1574 C C . GLU A 1 194 ? -0.010 -11.276 -8.152 1.00 98.25 194 GLU A C 1
ATOM 1576 O O . GLU A 1 194 ? -0.114 -11.300 -9.379 1.00 98.25 194 GLU A O 1
ATOM 1581 N N . TYR A 1 195 ? -0.275 -10.174 -7.443 1.00 98.50 195 TYR A N 1
ATOM 1582 C CA . TYR A 1 195 ? -0.753 -8.907 -8.002 1.00 98.50 195 TYR A CA 1
ATOM 1583 C C . TYR A 1 195 ? 0.038 -7.721 -7.442 1.00 98.50 195 TYR A C 1
ATOM 1585 O O . TYR A 1 195 ? 0.107 -7.529 -6.223 1.00 98.50 195 TYR A O 1
ATOM 1593 N N . LEU A 1 196 ? 0.573 -6.884 -8.335 1.00 98.38 196 LEU A N 1
ATOM 1594 C CA . LEU A 1 196 ? 1.263 -5.639 -7.995 1.00 98.38 196 LEU A CA 1
ATOM 1595 C C . LEU A 1 196 ? 0.646 -4.453 -8.738 1.00 98.38 196 LEU A C 1
ATOM 1597 O O . LEU A 1 196 ? 0.653 -4.418 -9.967 1.00 98.38 196 LEU A O 1
ATOM 1601 N N . ASP A 1 197 ? 0.199 -3.436 -8.003 1.00 97.88 197 ASP A N 1
ATOM 1602 C CA . ASP A 1 197 ? -0.252 -2.164 -8.572 1.00 97.88 197 ASP A CA 1
ATOM 1603 C C . ASP A 1 197 ? 0.552 -0.989 -8.022 1.00 97.88 197 ASP A C 1
ATOM 1605 O O . ASP A 1 197 ? 0.478 -0.630 -6.848 1.00 97.88 197 ASP A O 1
ATOM 1609 N N . VAL A 1 198 ? 1.318 -0.371 -8.913 1.00 95.69 198 VAL A N 1
ATOM 1610 C CA . VAL A 1 198 ? 2.080 0.856 -8.677 1.00 95.69 198 VAL A CA 1
ATOM 1611 C C . VAL A 1 198 ? 1.673 1.966 -9.650 1.00 95.69 198 VAL A C 1
ATOM 1613 O O . VAL A 1 198 ? 2.405 2.941 -9.835 1.00 95.69 198 VAL A O 1
ATOM 1616 N N . SER A 1 199 ? 0.507 1.854 -10.290 1.00 93.38 199 SER A N 1
ATOM 1617 C CA . SER A 1 199 ? 0.027 2.797 -11.311 1.00 93.38 199 SER A CA 1
ATOM 1618 C C . SER A 1 199 ? -0.208 4.214 -10.777 1.00 93.38 199 SER A C 1
ATOM 1620 O O . SER A 1 199 ? -0.056 5.195 -11.506 1.00 93.38 199 SER A O 1
ATOM 1622 N N . GLN A 1 200 ? -0.528 4.336 -9.489 1.00 90.38 200 GLN A N 1
ATOM 1623 C CA . GLN A 1 200 ? -0.717 5.618 -8.805 1.00 90.38 200 GLN A CA 1
ATOM 1624 C C . GLN A 1 200 ? 0.582 6.169 -8.196 1.00 90.38 200 GLN A C 1
ATOM 1626 O O . GLN A 1 200 ? 0.585 7.250 -7.600 1.00 90.38 200 GLN A O 1
ATOM 1631 N N . THR A 1 201 ? 1.703 5.456 -8.340 1.00 88.56 201 THR A N 1
ATOM 1632 C CA . THR A 1 201 ? 3.005 5.948 -7.886 1.00 88.56 201 THR A CA 1
ATOM 1633 C C . THR A 1 201 ? 3.572 6.987 -8.852 1.00 88.56 201 THR A C 1
ATOM 1635 O O . THR A 1 201 ? 3.292 7.001 -10.053 1.00 88.56 201 THR A O 1
ATOM 1638 N N . ARG A 1 202 ? 4.383 7.901 -8.321 1.00 86.00 202 ARG A N 1
ATOM 1639 C CA . ARG A 1 202 ? 5.043 8.960 -9.088 1.00 86.00 202 ARG A CA 1
ATOM 1640 C C . ARG A 1 202 ? 6.543 8.898 -8.848 1.00 86.00 202 ARG A C 1
ATOM 1642 O O . ARG A 1 202 ? 7.006 9.173 -7.741 1.00 86.00 202 ARG A O 1
ATOM 1649 N N . GLY A 1 203 ? 7.289 8.577 -9.902 1.00 82.50 203 GLY A N 1
ATOM 1650 C CA . GLY A 1 203 ? 8.752 8.494 -9.881 1.00 82.50 203 GLY A CA 1
ATOM 1651 C C . GLY A 1 203 ? 9.333 7.188 -9.329 1.00 82.50 203 GLY A C 1
ATOM 1652 O O . GLY A 1 203 ? 10.539 7.136 -9.117 1.00 82.50 203 GLY A O 1
ATOM 1653 N N . LEU A 1 204 ? 8.513 6.155 -9.097 1.00 88.19 204 LEU A N 1
ATOM 1654 C CA . LEU A 1 204 ? 9.002 4.829 -8.721 1.00 88.19 204 LEU A CA 1
ATOM 1655 C C . LEU A 1 204 ? 9.613 4.137 -9.948 1.00 88.19 204 LEU A C 1
ATOM 1657 O O . LEU A 1 204 ? 8.960 4.018 -10.984 1.00 88.19 204 LEU A O 1
ATOM 1661 N N . VAL A 1 205 ? 10.862 3.689 -9.827 1.00 90.31 205 VAL A N 1
ATOM 1662 C CA . VAL A 1 205 ? 11.584 2.947 -10.869 1.00 90.31 205 VAL A CA 1
ATOM 1663 C C . VAL A 1 205 ? 12.215 1.715 -10.242 1.00 90.31 205 VAL A C 1
ATOM 1665 O O . VAL A 1 205 ? 12.787 1.807 -9.158 1.00 90.31 205 VAL A O 1
ATOM 1668 N N . PHE A 1 206 ? 12.129 0.570 -10.912 1.00 93.56 206 PHE A N 1
ATOM 1669 C CA . PHE A 1 206 ? 12.664 -0.685 -10.395 1.00 93.56 206 PHE A CA 1
ATOM 1670 C C . PHE A 1 206 ? 14.072 -0.968 -10.915 1.00 93.56 206 PHE A C 1
ATOM 1672 O O . PHE A 1 206 ? 14.405 -0.639 -12.054 1.00 93.56 206 PHE A O 1
ATOM 1679 N N . ILE A 1 207 ? 14.888 -1.592 -10.066 1.00 93.69 207 ILE A N 1
ATOM 1680 C CA . ILE A 1 207 ? 16.177 -2.195 -10.455 1.00 93.69 207 ILE A CA 1
ATOM 1681 C C . ILE A 1 207 ? 16.127 -3.725 -10.435 1.00 93.69 207 ILE A C 1
ATOM 1683 O O . ILE A 1 207 ? 16.949 -4.358 -11.083 1.00 93.69 207 ILE A O 1
ATOM 1687 N N . CYS A 1 208 ? 15.175 -4.295 -9.696 1.00 94.31 208 CYS A N 1
ATOM 1688 C CA . CYS A 1 208 ? 14.933 -5.726 -9.564 1.00 94.31 208 CYS A CA 1
ATOM 1689 C C . CYS A 1 208 ? 13.451 -5.934 -9.202 1.00 94.31 208 CYS A C 1
ATOM 1691 O O . CYS A 1 208 ? 12.901 -5.166 -8.404 1.00 94.31 208 CYS A O 1
ATOM 1693 N N . LEU A 1 209 ? 12.826 -6.932 -9.813 1.00 95.12 209 LEU A N 1
ATOM 1694 C CA . LEU A 1 209 ? 11.443 -7.385 -9.692 1.00 95.12 209 LEU A CA 1
ATOM 1695 C C . LEU A 1 209 ? 11.407 -8.921 -9.563 1.00 95.12 209 LEU A C 1
ATOM 1697 O O . LEU A 1 209 ? 10.720 -9.585 -10.335 1.00 95.12 209 LEU A O 1
ATOM 1701 N N . ASP A 1 210 ? 12.129 -9.487 -8.589 1.00 95.81 210 ASP A N 1
ATOM 1702 C CA . ASP A 1 210 ? 12.103 -10.928 -8.268 1.00 95.81 210 ASP A CA 1
ATOM 1703 C C . ASP A 1 210 ? 10.749 -11.328 -7.666 1.00 95.81 210 ASP A C 1
ATOM 1705 O O . ASP A 1 210 ? 10.543 -11.361 -6.446 1.00 95.81 210 ASP A O 1
ATOM 1709 N N . LEU A 1 211 ? 9.787 -11.559 -8.558 1.00 96.75 211 LEU A N 1
ATOM 1710 C CA . LEU A 1 211 ? 8.391 -11.832 -8.247 1.00 96.75 211 LEU A CA 1
ATOM 1711 C C . LEU A 1 211 ? 7.943 -13.068 -9.041 1.00 96.75 211 LEU A C 1
ATOM 1713 O O . LEU A 1 211 ? 7.160 -12.958 -9.990 1.00 96.75 211 LEU A O 1
ATOM 1717 N N . PRO A 1 212 ? 8.428 -14.270 -8.673 1.00 95.75 212 PRO A N 1
ATOM 1718 C CA . PRO A 1 212 ? 8.199 -15.485 -9.447 1.00 95.75 212 PRO A CA 1
ATOM 1719 C C . PRO A 1 212 ? 6.722 -15.867 -9.567 1.00 95.75 212 PRO A C 1
ATOM 1721 O O . PRO A 1 212 ? 6.346 -16.501 -10.547 1.00 95.75 212 PRO A O 1
ATOM 1724 N N . SER A 1 213 ? 5.879 -15.477 -8.610 1.00 97.06 213 SER A N 1
ATOM 1725 C CA . SER A 1 213 ? 4.441 -15.788 -8.598 1.00 97.06 213 SER A CA 1
ATOM 1726 C C . SER A 1 213 ? 3.567 -14.687 -9.207 1.00 97.06 213 SER A C 1
ATOM 1728 O O . SER A 1 213 ? 2.343 -14.811 -9.193 1.00 97.06 213 SER A O 1
ATOM 1730 N N . LEU A 1 214 ? 4.168 -13.614 -9.733 1.00 97.88 214 LEU A N 1
ATOM 1731 C CA . LEU A 1 214 ? 3.428 -12.457 -10.227 1.00 97.88 214 LEU A CA 1
ATOM 1732 C C . LEU A 1 214 ? 2.633 -12.815 -11.479 1.00 97.88 214 LEU A C 1
ATOM 1734 O O . LEU A 1 214 ? 3.213 -13.178 -12.497 1.00 97.88 214 LEU A O 1
ATOM 1738 N N . ASN A 1 215 ? 1.317 -12.635 -11.414 1.00 97.31 215 ASN A N 1
ATOM 1739 C CA . ASN A 1 215 ? 0.392 -12.874 -12.518 1.00 97.31 215 ASN A CA 1
ATOM 1740 C C . ASN A 1 215 ? -0.022 -11.564 -13.200 1.00 97.31 215 ASN A C 1
ATOM 1742 O O . ASN A 1 215 ? -0.177 -11.525 -14.424 1.00 97.31 215 ASN A O 1
ATOM 1746 N N . GLU A 1 216 ? -0.176 -10.485 -12.426 1.00 98.19 216 GLU A N 1
ATOM 1747 C CA . GLU A 1 216 ? -0.619 -9.181 -12.919 1.00 98.19 216 GLU A CA 1
ATOM 1748 C C . GLU A 1 216 ? 0.232 -8.028 -12.374 1.00 98.19 216 GLU A C 1
ATOM 1750 O O . GLU A 1 216 ? 0.432 -7.885 -11.165 1.00 98.19 216 GLU A O 1
ATOM 1755 N N . LEU A 1 217 ? 0.678 -7.165 -13.291 1.00 97.88 217 LEU A N 1
ATOM 1756 C CA . LEU A 1 217 ? 1.397 -5.932 -12.996 1.00 97.88 217 LEU A CA 1
ATOM 1757 C C . LEU A 1 217 ? 0.635 -4.721 -13.543 1.00 97.88 217 LEU A C 1
ATOM 1759 O O . LEU A 1 217 ? 0.406 -4.605 -14.748 1.00 97.88 217 LEU A O 1
ATOM 1763 N N . LYS A 1 218 ? 0.319 -3.760 -12.677 1.00 97.38 218 LYS A N 1
ATOM 1764 C CA . LYS A 1 218 ? -0.138 -2.423 -13.069 1.00 97.38 218 LYS A CA 1
ATOM 1765 C C . LYS A 1 218 ? 0.924 -1.393 -12.741 1.00 97.38 218 LYS A C 1
ATOM 1767 O O . LYS A 1 218 ? 1.330 -1.220 -11.597 1.00 97.38 218 LYS A O 1
ATOM 1772 N N . VAL A 1 219 ? 1.374 -0.680 -13.758 1.00 94.75 219 VAL A N 1
ATOM 1773 C CA . VAL A 1 219 ? 2.448 0.300 -13.671 1.00 94.75 219 VAL A CA 1
ATOM 1774 C C . VAL A 1 219 ? 2.195 1.402 -14.680 1.00 94.75 219 VAL A C 1
ATOM 1776 O O . VAL A 1 219 ? 1.920 1.159 -15.848 1.00 94.75 219 VAL A O 1
ATOM 1779 N N . LYS A 1 220 ? 2.304 2.648 -14.236 1.00 90.12 220 LYS A N 1
ATOM 1780 C CA . LYS A 1 220 ? 2.108 3.804 -15.101 1.00 90.12 220 LYS A CA 1
ATOM 1781 C C . LYS A 1 220 ? 3.271 4.751 -14.927 1.00 90.12 220 LYS A C 1
ATOM 1783 O O . LYS A 1 220 ? 3.634 5.122 -13.811 1.00 90.12 220 LYS A O 1
ATOM 1788 N N . LYS A 1 221 ? 3.820 5.198 -16.049 1.00 85.75 221 LYS A N 1
ATOM 1789 C CA . LYS A 1 221 ? 4.798 6.274 -16.069 1.00 85.75 221 LYS A CA 1
ATOM 1790 C C . LYS A 1 221 ? 4.092 7.582 -15.715 1.00 85.75 221 LYS A C 1
ATOM 1792 O O . LYS A 1 221 ? 3.491 8.223 -16.572 1.00 85.75 221 LYS A O 1
ATOM 1797 N N . THR A 1 222 ? 4.176 7.992 -14.452 1.00 78.06 222 THR A N 1
ATOM 1798 C CA . THR A 1 222 ? 3.634 9.280 -14.000 1.00 78.06 222 THR A CA 1
ATOM 1799 C C . THR A 1 222 ? 4.769 10.236 -13.648 1.00 78.06 222 THR A C 1
ATOM 1801 O O . THR A 1 222 ? 5.524 10.013 -12.698 1.00 78.06 222 THR A O 1
ATOM 1804 N N . ILE A 1 223 ? 4.891 11.318 -14.421 1.00 67.31 223 ILE A N 1
ATOM 1805 C CA . ILE A 1 223 ? 5.922 12.344 -14.235 1.00 67.31 223 ILE A CA 1
ATOM 1806 C C . ILE A 1 223 ? 5.457 13.357 -13.185 1.00 67.31 223 ILE A C 1
ATOM 1808 O O . ILE A 1 223 ? 4.279 13.693 -13.076 1.00 67.31 223 ILE A O 1
ATOM 1812 N N . ARG A 1 224 ? 6.399 13.881 -12.398 1.00 64.12 224 ARG A N 1
ATOM 1813 C CA . ARG A 1 224 ? 6.121 14.792 -11.279 1.00 64.12 224 ARG A CA 1
ATOM 1814 C C . ARG A 1 224 ? 5.905 16.262 -11.691 1.00 64.12 224 ARG A C 1
ATOM 1816 O O . ARG A 1 224 ? 6.105 17.148 -10.868 1.00 64.12 224 ARG A O 1
ATOM 1823 N N . GLY A 1 225 ? 5.553 16.534 -12.951 1.00 61.81 225 GLY A N 1
ATOM 1824 C CA . GLY A 1 225 ? 5.445 17.900 -13.490 1.00 61.81 225 GLY A CA 1
ATOM 1825 C C . GLY A 1 225 ? 6.777 18.664 -13.547 1.00 61.81 225 GLY A C 1
ATOM 1826 O O . GLY A 1 225 ? 6.783 19.880 -13.692 1.00 61.81 225 GLY A O 1
ATOM 1827 N N . ILE A 1 226 ? 7.911 17.965 -13.409 1.00 65.62 226 ILE A N 1
ATOM 1828 C CA . ILE A 1 226 ? 9.256 18.538 -13.514 1.00 65.62 226 ILE A CA 1
ATOM 1829 C C . ILE A 1 226 ? 9.892 18.000 -14.782 1.00 65.62 226 ILE A C 1
ATOM 1831 O O . ILE A 1 226 ? 9.986 16.787 -14.967 1.00 65.62 226 ILE A O 1
ATOM 1835 N N . ILE A 1 227 ? 10.366 18.917 -15.617 1.00 67.38 227 ILE A N 1
ATOM 1836 C CA . ILE A 1 227 ? 11.033 18.610 -16.875 1.00 67.38 227 ILE A CA 1
ATOM 1837 C C . ILE A 1 227 ? 12.539 18.785 -16.646 1.00 67.38 227 ILE A C 1
ATOM 1839 O O . ILE A 1 227 ? 13.036 19.915 -16.667 1.00 67.38 227 ILE A O 1
ATOM 1843 N N . PRO A 1 228 ? 13.299 17.706 -16.374 1.00 69.62 228 PRO A N 1
ATOM 1844 C CA . PRO A 1 228 ? 14.749 17.808 -16.327 1.00 69.62 228 PRO A CA 1
ATOM 1845 C C . PRO A 1 228 ? 15.289 18.199 -17.706 1.00 69.62 228 PRO A C 1
ATOM 1847 O O . PRO A 1 228 ? 14.756 17.799 -18.742 1.00 69.62 228 PRO A O 1
ATOM 1850 N N . ASN A 1 229 ? 16.392 18.952 -17.729 1.00 79.25 229 ASN A N 1
ATOM 1851 C CA . ASN A 1 229 ? 17.080 19.240 -18.984 1.00 79.25 229 ASN A CA 1
ATOM 1852 C C . ASN A 1 229 ? 17.552 17.938 -19.667 1.00 79.25 229 ASN A C 1
ATOM 1854 O O . ASN A 1 229 ? 17.760 16.909 -19.015 1.00 79.25 229 ASN A O 1
ATOM 1858 N N . ARG A 1 230 ? 17.753 17.984 -20.990 1.00 80.62 230 ARG A N 1
ATOM 1859 C CA . ARG A 1 230 ? 18.067 16.795 -21.806 1.00 80.62 230 ARG A CA 1
ATOM 1860 C C . ARG A 1 230 ? 19.252 15.982 -21.268 1.00 80.62 230 ARG A C 1
ATOM 1862 O O . ARG A 1 230 ? 19.183 14.759 -21.252 1.00 80.62 230 ARG A O 1
ATOM 1869 N N . ARG A 1 231 ? 20.314 16.647 -20.794 1.00 83.25 231 ARG A N 1
ATOM 1870 C CA . ARG A 1 231 ? 21.509 15.979 -20.246 1.00 83.25 231 ARG A CA 1
ATOM 1871 C C . ARG A 1 231 ? 21.209 15.222 -18.950 1.00 83.25 231 ARG A C 1
ATOM 1873 O O . ARG A 1 231 ? 21.552 14.049 -18.855 1.00 83.25 231 ARG A O 1
ATOM 1880 N N . ARG A 1 232 ? 20.548 15.858 -17.973 1.00 80.81 232 ARG A N 1
ATOM 1881 C CA . ARG A 1 232 ? 20.175 15.207 -16.702 1.00 80.81 232 ARG A CA 1
ATOM 1882 C C . ARG A 1 232 ? 19.194 14.067 -16.927 1.00 80.81 232 ARG A C 1
ATOM 1884 O O . ARG A 1 232 ? 19.333 13.024 -16.305 1.00 80.81 232 ARG A O 1
ATOM 1891 N N . LYS A 1 233 ? 18.244 14.250 -17.843 1.00 78.75 233 LYS A N 1
ATOM 1892 C CA . LYS A 1 233 ? 17.299 13.207 -18.241 1.00 78.75 233 LYS A CA 1
ATOM 1893 C C . LYS A 1 233 ? 18.024 11.963 -18.756 1.00 78.75 233 LYS A C 1
ATOM 1895 O O . LYS A 1 233 ? 17.816 10.884 -18.217 1.00 78.75 233 LYS A O 1
ATOM 1900 N N . LEU A 1 234 ? 18.900 12.128 -19.751 1.00 82.25 234 LEU A N 1
ATOM 1901 C CA . LEU A 1 234 ? 19.667 11.015 -20.316 1.00 82.25 234 LEU A CA 1
ATOM 1902 C C . LEU A 1 234 ? 20.537 10.334 -19.256 1.00 82.25 234 LEU A C 1
ATOM 1904 O O . LEU A 1 234 ? 20.541 9.113 -19.192 1.00 82.25 234 LEU A O 1
ATOM 1908 N N . ALA A 1 235 ? 21.193 11.107 -18.385 1.00 83.81 235 ALA A N 1
ATOM 1909 C CA . ALA A 1 235 ? 22.017 10.568 -17.302 1.00 83.81 235 ALA A CA 1
ATOM 1910 C C . ALA A 1 235 ? 21.220 9.765 -16.253 1.00 83.81 235 ALA A C 1
ATOM 1912 O O . ALA A 1 235 ? 21.764 8.852 -15.635 1.00 83.81 235 ALA A O 1
ATOM 1913 N N . LEU A 1 236 ? 19.947 10.106 -16.025 1.00 84.56 236 LEU A N 1
ATOM 1914 C CA . LEU A 1 236 ? 19.058 9.333 -15.153 1.00 84.56 236 LEU A CA 1
ATOM 1915 C C . LEU A 1 236 ? 18.563 8.071 -15.864 1.00 84.56 236 LEU A C 1
ATOM 1917 O O . LEU A 1 236 ? 18.710 6.977 -15.331 1.00 84.56 236 LEU A O 1
ATOM 1921 N N . GLN A 1 237 ? 18.038 8.210 -17.085 1.00 84.12 237 GLN A N 1
ATOM 1922 C CA . GLN A 1 237 ? 17.496 7.083 -17.851 1.00 84.12 237 GLN A CA 1
ATOM 1923 C C . GLN A 1 237 ? 18.550 6.031 -18.192 1.00 84.12 237 GLN A C 1
ATOM 1925 O O . GLN A 1 237 ? 18.227 4.850 -18.205 1.00 84.12 237 GLN A O 1
ATOM 1930 N N . SER A 1 238 ? 19.800 6.432 -18.438 1.00 83.88 238 SER A N 1
ATOM 1931 C CA . SER A 1 238 ? 20.891 5.496 -18.731 1.00 83.88 238 SER A CA 1
ATOM 1932 C C . SER A 1 238 ? 21.238 4.585 -17.553 1.00 83.88 238 SER A C 1
ATOM 1934 O O . SER A 1 238 ? 21.948 3.605 -17.738 1.00 83.88 238 SER A O 1
ATOM 1936 N N . ARG A 1 239 ? 20.784 4.918 -16.339 1.00 85.38 239 ARG A N 1
ATOM 1937 C CA . ARG A 1 239 ? 20.993 4.115 -15.127 1.00 85.38 239 ARG A CA 1
ATOM 1938 C C . ARG A 1 239 ? 19.814 3.199 -14.812 1.00 85.38 239 ARG A C 1
ATOM 1940 O O . ARG A 1 239 ? 19.928 2.373 -13.914 1.00 85.38 239 ARG A O 1
ATOM 1947 N N . TRP A 1 240 ? 18.680 3.386 -15.479 1.00 88.75 240 TRP A N 1
ATOM 1948 C CA . TRP A 1 240 ? 17.456 2.660 -15.180 1.00 88.75 240 TRP A CA 1
ATOM 1949 C C . TRP A 1 240 ? 17.337 1.409 -16.030 1.00 88.75 240 TRP A C 1
ATOM 1951 O O . TRP A 1 240 ? 17.470 1.465 -17.254 1.00 88.75 240 TRP A O 1
ATOM 1961 N N . CYS A 1 241 ? 17.035 0.293 -15.373 1.00 90.62 241 CYS A N 1
ATOM 1962 C CA . CYS A 1 241 ? 16.769 -0.955 -16.062 1.00 90.62 241 CYS A CA 1
ATOM 1963 C C . CYS A 1 241 ? 15.501 -0.837 -16.916 1.00 90.62 241 CYS A C 1
ATOM 1965 O O . CYS A 1 241 ? 14.532 -0.147 -16.574 1.00 90.62 241 CYS A O 1
ATOM 1967 N N . CYS A 1 242 ? 15.512 -1.518 -18.056 1.00 92.25 242 CYS A N 1
ATOM 1968 C CA . CYS A 1 242 ? 14.327 -1.658 -18.879 1.00 92.25 242 CYS A CA 1
ATOM 1969 C C . CYS A 1 242 ? 13.307 -2.530 -18.137 1.00 92.25 242 CYS A C 1
ATOM 1971 O O . CYS A 1 242 ? 13.627 -3.623 -17.683 1.00 92.25 242 CYS A O 1
ATOM 1973 N N . LEU A 1 243 ? 12.063 -2.057 -18.040 1.00 93.50 243 LEU A N 1
ATOM 1974 C CA . LEU A 1 243 ? 10.983 -2.802 -17.390 1.00 93.50 243 LEU A CA 1
ATOM 1975 C C . LEU A 1 243 ? 10.735 -4.139 -18.099 1.00 93.50 243 LEU A C 1
ATOM 1977 O O . LEU A 1 243 ? 10.502 -5.141 -17.439 1.00 93.50 243 LEU A O 1
ATOM 1981 N N . TYR A 1 244 ? 10.815 -4.157 -19.433 1.00 93.69 244 TYR A N 1
ATOM 1982 C CA . TYR A 1 244 ? 10.692 -5.386 -20.213 1.00 93.69 244 TYR A CA 1
ATOM 1983 C C . TYR A 1 244 ? 11.772 -6.407 -19.854 1.00 93.69 244 TYR A C 1
ATOM 1985 O O . TYR A 1 244 ? 11.444 -7.570 -19.639 1.00 93.69 244 TYR A O 1
ATOM 1993 N N . ASP A 1 245 ? 13.026 -5.965 -19.733 1.00 93.06 245 ASP A N 1
ATOM 1994 C CA . ASP A 1 245 ? 14.136 -6.853 -19.387 1.00 93.06 245 ASP A CA 1
ATOM 1995 C C . ASP A 1 245 ? 13.964 -7.423 -17.975 1.00 93.06 245 ASP A C 1
ATOM 1997 O O . ASP A 1 245 ? 14.112 -8.628 -17.800 1.00 93.06 245 ASP A O 1
ATOM 2001 N N . LEU A 1 246 ? 13.557 -6.591 -17.005 1.00 94.38 246 LEU A N 1
ATOM 2002 C CA . LEU A 1 246 ? 13.260 -7.037 -15.637 1.00 94.38 246 LEU A CA 1
ATOM 2003 C C . LEU A 1 246 ? 12.144 -8.085 -15.611 1.00 94.38 246 LEU A C 1
ATOM 2005 O O . LEU A 1 246 ? 12.321 -9.163 -15.052 1.00 94.38 246 LEU A O 1
ATOM 2009 N N . MET A 1 247 ? 11.007 -7.795 -16.254 1.00 94.56 247 MET A N 1
ATOM 2010 C CA . MET A 1 247 ? 9.883 -8.734 -16.292 1.00 94.56 247 MET A CA 1
ATOM 2011 C C . MET A 1 247 ? 10.294 -10.055 -16.955 1.00 94.56 247 MET A C 1
ATOM 2013 O O . MET A 1 247 ? 9.944 -11.137 -16.489 1.00 94.56 247 MET A O 1
ATOM 2017 N N . LYS A 1 248 ? 11.057 -9.977 -18.050 1.00 92.19 248 LYS A N 1
ATOM 2018 C CA . LYS A 1 248 ? 11.523 -11.145 -18.799 1.00 92.19 248 LYS A CA 1
ATOM 2019 C C . LYS A 1 248 ? 12.372 -12.084 -17.940 1.00 92.19 248 LYS A C 1
ATOM 2021 O O . LYS A 1 248 ? 12.252 -13.296 -18.094 1.00 92.19 248 LYS A O 1
ATOM 2026 N N . SER A 1 249 ? 13.249 -11.549 -17.093 1.00 89.50 249 SER A N 1
ATOM 2027 C CA . SER A 1 249 ? 14.153 -12.366 -16.278 1.00 89.50 249 SER A CA 1
ATOM 2028 C C . SER A 1 249 ? 13.564 -12.789 -14.935 1.00 89.50 249 SER A C 1
ATOM 2030 O O . SER A 1 249 ? 13.903 -13.865 -14.451 1.00 89.50 249 SER A O 1
ATOM 2032 N N . GLU A 1 250 ? 12.714 -11.964 -14.323 1.00 91.50 250 GLU A N 1
ATOM 2033 C CA . GLU A 1 250 ? 12.386 -12.078 -12.894 1.00 91.50 250 GLU A CA 1
ATOM 2034 C C . GLU A 1 250 ? 10.886 -12.310 -12.613 1.00 91.50 250 GLU A C 1
ATOM 2036 O O . GLU A 1 250 ? 10.513 -12.622 -11.482 1.00 91.50 250 GLU A O 1
ATOM 2041 N N . THR A 1 251 ? 10.016 -12.240 -13.634 1.00 93.12 251 THR A N 1
ATOM 2042 C CA . THR A 1 251 ? 8.561 -12.473 -13.503 1.00 93.12 251 THR A CA 1
ATOM 2043 C C . THR A 1 251 ? 8.047 -13.510 -14.523 1.00 93.12 251 THR A C 1
ATOM 2045 O O . THR A 1 251 ? 7.291 -13.166 -15.437 1.00 93.12 251 THR A O 1
ATOM 2048 N N . PRO A 1 252 ? 8.445 -14.794 -14.413 1.00 90.00 252 PRO A N 1
ATOM 2049 C CA . PRO A 1 252 ? 8.139 -15.832 -15.406 1.00 90.00 252 PRO A CA 1
ATOM 2050 C C . PRO A 1 252 ? 6.642 -16.128 -15.571 1.00 90.00 252 PRO A C 1
ATOM 2052 O O . PRO A 1 252 ? 6.211 -16.502 -16.659 1.00 90.00 252 PRO A O 1
ATOM 2055 N N . ASN A 1 253 ? 5.845 -15.952 -14.514 1.00 93.50 253 ASN A N 1
ATOM 2056 C CA . ASN A 1 253 ? 4.411 -16.253 -14.520 1.00 93.50 253 ASN A CA 1
ATOM 2057 C C . ASN A 1 253 ? 3.529 -15.058 -14.911 1.00 93.50 253 ASN A C 1
ATOM 2059 O O . ASN A 1 253 ? 2.306 -15.158 -14.842 1.00 93.50 253 ASN A O 1
ATOM 2063 N N . LEU A 1 254 ? 4.120 -13.942 -15.352 1.00 96.00 254 LEU A N 1
ATOM 2064 C CA . LEU A 1 254 ? 3.364 -12.738 -15.680 1.00 96.00 254 LEU A CA 1
ATOM 2065 C C . LEU A 1 254 ? 2.458 -12.971 -16.897 1.00 96.00 254 LEU A C 1
ATOM 2067 O O . LEU A 1 254 ? 2.922 -13.316 -17.988 1.00 96.00 254 LEU A O 1
ATOM 2071 N N . GLN A 1 255 ? 1.160 -12.730 -16.710 1.00 95.69 255 GLN A N 1
ATOM 2072 C CA . GLN A 1 255 ? 0.127 -12.904 -17.735 1.00 95.69 255 GLN A CA 1
ATOM 2073 C C . GLN A 1 255 ? -0.525 -11.585 -18.146 1.00 95.69 255 GLN A C 1
ATOM 2075 O O . GLN A 1 255 ? -1.013 -11.478 -19.273 1.00 95.69 255 GLN A O 1
ATOM 2080 N N . MET A 1 256 ? -0.554 -10.585 -17.262 1.00 96.69 256 MET A N 1
ATOM 2081 C CA . MET A 1 256 ? -1.213 -9.304 -17.521 1.00 96.69 256 MET A CA 1
ATOM 2082 C C . MET A 1 256 ? -0.335 -8.112 -17.141 1.00 96.69 256 MET A C 1
ATOM 2084 O O . MET A 1 256 ? 0.220 -8.056 -16.045 1.00 96.69 256 MET A O 1
ATOM 2088 N N . LEU A 1 257 ? -0.268 -7.123 -18.033 1.00 96.50 257 LEU A N 1
ATOM 2089 C CA . LEU A 1 257 ? 0.411 -5.846 -17.821 1.00 96.50 257 LEU A CA 1
ATOM 2090 C C . LEU A 1 257 ? -0.559 -4.702 -18.135 1.00 96.50 257 LEU A C 1
ATOM 2092 O O . LEU A 1 257 ? -0.959 -4.551 -19.281 1.00 96.50 257 LEU A O 1
ATOM 2096 N N . ASN A 1 258 ? -0.946 -3.880 -17.156 1.00 94.31 258 ASN A N 1
ATOM 2097 C CA . ASN A 1 258 ? -1.904 -2.771 -17.341 1.00 94.31 258 ASN A CA 1
ATOM 2098 C C . ASN A 1 258 ? -3.209 -3.177 -18.051 1.00 94.31 258 ASN A C 1
ATOM 2100 O O . ASN A 1 258 ? -3.650 -2.502 -18.979 1.00 94.31 258 ASN A O 1
ATOM 2104 N N . ALA A 1 259 ? -3.813 -4.292 -17.628 1.00 92.56 259 ALA A N 1
ATOM 2105 C CA . ALA A 1 259 ? -4.985 -4.908 -18.264 1.00 92.56 259 ALA A CA 1
ATOM 2106 C C . ALA A 1 259 ? -4.769 -5.421 -19.706 1.00 92.56 259 ALA A C 1
ATOM 2108 O O . ALA A 1 259 ? -5.704 -5.920 -20.329 1.00 92.56 259 ALA A O 1
ATOM 2109 N N . HIS A 1 260 ? -3.542 -5.368 -20.229 1.00 94.56 260 HIS A N 1
ATOM 2110 C CA . HIS A 1 260 ? -3.166 -6.013 -21.482 1.00 94.56 260 HIS A CA 1
ATOM 2111 C C . HIS A 1 260 ? -2.701 -7.448 -21.221 1.00 94.56 260 HIS A C 1
ATOM 2113 O O . HIS A 1 260 ? -1.764 -7.676 -20.452 1.00 94.56 260 HIS A O 1
ATOM 2119 N N . ARG A 1 261 ? -3.344 -8.426 -21.868 1.00 95.50 261 ARG A N 1
ATOM 2120 C CA . ARG A 1 261 ? -2.975 -9.843 -21.751 1.00 95.50 261 ARG A CA 1
ATOM 2121 C C . ARG A 1 261 ? -1.738 -10.133 -22.594 1.00 95.50 261 ARG A C 1
ATOM 2123 O O . ARG A 1 261 ? -1.734 -9.915 -23.805 1.00 95.50 261 ARG A O 1
ATOM 2130 N N . LEU A 1 262 ? -0.698 -10.656 -21.958 1.00 94.31 262 LEU A N 1
ATOM 2131 C CA . LEU A 1 262 ? 0.545 -11.013 -22.624 1.00 94.31 262 LEU A CA 1
ATOM 2132 C C . LEU A 1 262 ? 0.354 -12.274 -23.475 1.00 94.31 262 LEU A C 1
ATOM 2134 O O . LEU A 1 262 ? -0.287 -13.239 -23.055 1.00 94.31 262 LEU A O 1
ATOM 2138 N N . LEU A 1 263 ? 0.908 -12.256 -24.689 1.00 92.19 263 LEU A N 1
ATOM 2139 C CA . LEU A 1 263 ? 0.933 -13.431 -25.558 1.00 92.19 263 LEU A CA 1
ATOM 2140 C C . LEU A 1 263 ? 1.824 -14.531 -24.956 1.00 92.19 263 LEU A C 1
ATOM 2142 O O . LEU A 1 263 ? 2.787 -14.214 -24.255 1.00 92.19 263 LEU A O 1
ATOM 2146 N N . PRO A 1 264 ? 1.567 -15.817 -25.254 1.00 87.12 264 PRO A N 1
ATOM 2147 C CA . PRO A 1 264 ? 2.516 -16.881 -24.938 1.00 87.12 264 PRO A CA 1
ATOM 2148 C C . PRO A 1 264 ? 3.906 -16.547 -25.501 1.00 87.12 264 PRO A C 1
ATOM 2150 O O . PRO A 1 264 ? 4.005 -16.027 -26.612 1.00 87.12 264 PRO A O 1
ATOM 2153 N N . HIS A 1 265 ? 4.972 -16.836 -24.751 1.00 85.75 265 HIS A N 1
ATOM 2154 C CA . HIS A 1 265 ? 6.361 -16.570 -25.158 1.00 85.75 265 HIS A CA 1
ATOM 2155 C C . HIS A 1 265 ? 6.706 -15.089 -25.395 1.00 85.75 265 HIS A C 1
ATOM 2157 O O . HIS A 1 265 ? 7.665 -1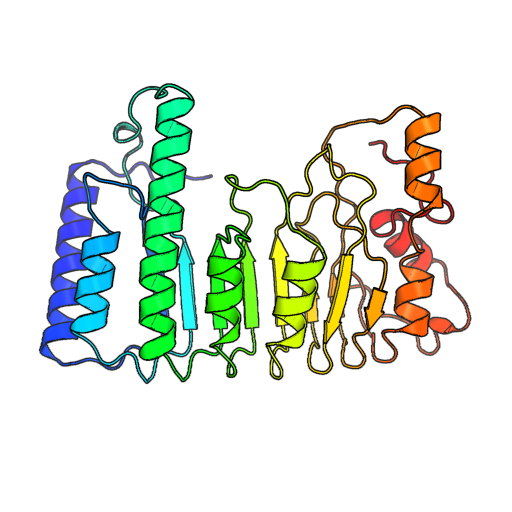4.774 -26.102 1.00 85.75 265 HIS A O 1
ATOM 2163 N N . TRP A 1 266 ? 5.973 -14.157 -24.771 1.00 90.06 266 TRP A N 1
ATOM 2164 C CA . TRP A 1 266 ? 6.248 -12.716 -24.866 1.00 90.06 266 TRP A CA 1
ATOM 2165 C C . TRP A 1 266 ? 7.683 -12.334 -24.461 1.00 90.06 266 TRP A C 1
ATOM 2167 O O . TRP A 1 266 ? 8.169 -11.293 -24.891 1.00 90.06 266 TRP A O 1
ATOM 2177 N N . TRP A 1 267 ? 8.366 -13.169 -23.670 1.00 86.75 267 TRP A N 1
ATOM 2178 C CA . TRP A 1 267 ? 9.761 -12.994 -23.256 1.00 86.75 267 TRP A CA 1
ATOM 2179 C C . TRP A 1 267 ? 10.781 -13.240 -24.385 1.00 86.75 267 TRP A C 1
ATOM 2181 O O . TRP A 1 267 ? 11.908 -12.738 -24.327 1.00 86.75 267 TRP A O 1
ATOM 2191 N N . GLU A 1 268 ? 10.437 -14.006 -25.422 1.00 86.69 268 GLU A N 1
ATOM 2192 C CA . GLU A 1 268 ? 11.359 -14.344 -26.519 1.00 86.69 268 GLU A CA 1
ATOM 2193 C C . GLU A 1 268 ? 11.412 -13.233 -27.564 1.00 86.69 268 GLU A C 1
ATOM 2195 O O . GLU A 1 268 ? 12.496 -12.826 -27.990 1.00 86.69 268 GLU A O 1
ATOM 2200 N N . ARG A 1 269 ? 10.244 -12.709 -27.946 1.00 81.56 269 ARG A N 1
ATOM 2201 C CA . ARG A 1 269 ? 10.111 -11.664 -28.958 1.00 81.56 269 ARG A CA 1
ATOM 2202 C C . ARG A 1 269 ? 9.051 -10.649 -28.539 1.00 81.56 269 ARG A C 1
ATOM 2204 O O . ARG A 1 269 ? 7.878 -10.982 -28.392 1.00 81.56 269 ARG A O 1
ATOM 2211 N N . GLY A 1 270 ? 9.468 -9.389 -28.430 1.00 81.88 270 GLY A N 1
ATOM 2212 C CA . GLY A 1 270 ? 8.542 -8.275 -28.257 1.00 81.88 270 GLY A CA 1
ATOM 2213 C C . GLY A 1 270 ? 7.602 -8.141 -29.460 1.00 81.88 270 GLY A C 1
ATOM 2214 O O . GLY A 1 270 ? 7.986 -8.404 -30.600 1.00 81.88 270 GLY A O 1
ATOM 2215 N N . TYR A 1 271 ? 6.367 -7.720 -29.205 1.00 90.00 271 TYR A N 1
ATOM 2216 C CA . TYR A 1 271 ? 5.356 -7.443 -30.225 1.00 90.00 271 TYR A CA 1
ATOM 2217 C C . TYR A 1 271 ? 4.796 -6.029 -30.044 1.00 90.00 271 TYR A C 1
ATOM 2219 O O . TYR A 1 271 ? 4.979 -5.408 -28.995 1.00 90.00 271 TYR A O 1
ATOM 2227 N N . THR A 1 272 ? 4.119 -5.514 -31.070 1.00 88.12 272 THR A N 1
ATOM 2228 C CA . THR A 1 272 ? 3.665 -4.114 -31.138 1.00 88.12 272 THR A CA 1
ATOM 2229 C C . THR A 1 272 ? 2.809 -3.708 -29.939 1.00 88.12 272 THR A C 1
ATOM 2231 O O . THR A 1 272 ? 3.147 -2.739 -29.268 1.00 88.12 272 THR A O 1
ATOM 2234 N N . GLY A 1 273 ? 1.790 -4.500 -29.589 1.00 89.31 273 GLY A N 1
ATOM 2235 C CA . GLY A 1 273 ? 0.926 -4.213 -28.437 1.00 89.31 273 GLY A CA 1
ATOM 2236 C C . GLY A 1 273 ? 1.680 -4.130 -27.102 1.00 89.31 273 GLY A C 1
ATOM 2237 O O . GLY A 1 273 ? 1.423 -3.240 -26.298 1.00 89.31 273 GLY A O 1
ATOM 2238 N N . LEU A 1 274 ? 2.680 -4.991 -26.874 1.00 91.62 274 LEU A N 1
ATOM 2239 C CA . LEU A 1 274 ? 3.522 -4.899 -25.676 1.00 91.62 274 LEU A CA 1
ATOM 2240 C C . LEU A 1 274 ? 4.411 -3.651 -25.700 1.00 91.62 274 LEU A C 1
ATOM 2242 O O . LEU A 1 274 ? 4.574 -2.994 -24.674 1.00 91.62 274 LEU A O 1
ATOM 2246 N N . SER A 1 275 ? 4.959 -3.300 -26.864 1.00 90.00 275 SER A N 1
ATOM 2247 C CA . SER A 1 275 ? 5.759 -2.084 -27.030 1.00 90.00 275 SER A CA 1
ATOM 2248 C C . SER A 1 275 ? 4.948 -0.825 -26.697 1.00 90.00 275 SER A C 1
ATOM 2250 O O . SER A 1 275 ? 5.435 0.036 -25.967 1.00 90.00 275 SER A O 1
ATOM 2252 N N . GLU A 1 276 ? 3.685 -0.754 -27.125 1.00 90.94 276 GLU A N 1
ATOM 2253 C CA . GLU A 1 276 ? 2.767 0.349 -26.808 1.00 90.94 276 GLU A CA 1
ATOM 2254 C C . GLU A 1 276 ? 2.525 0.500 -25.302 1.00 90.94 276 GLU A C 1
ATOM 2256 O O . GLU A 1 276 ? 2.639 1.603 -24.758 1.00 90.94 276 GLU A O 1
ATOM 2261 N N . VAL A 1 277 ? 2.272 -0.608 -24.599 1.00 92.19 277 VAL A N 1
ATOM 2262 C CA . VAL A 1 277 ? 2.100 -0.597 -23.138 1.00 92.19 277 VAL A CA 1
ATOM 2263 C C . VAL A 1 277 ? 3.399 -0.184 -22.436 1.00 92.19 277 VAL A C 1
ATOM 2265 O O . VAL A 1 277 ? 3.378 0.612 -21.491 1.00 92.19 277 VAL A O 1
ATOM 2268 N N . LEU A 1 278 ? 4.551 -0.667 -22.910 1.00 92.12 278 LEU A N 1
ATOM 2269 C CA . LEU A 1 278 ? 5.864 -0.310 -22.370 1.00 92.12 278 LEU A CA 1
ATOM 2270 C C . LEU A 1 278 ? 6.204 1.168 -22.586 1.00 92.12 278 LEU A C 1
ATOM 2272 O O . LEU A 1 278 ? 6.783 1.773 -21.684 1.00 92.12 278 LEU A O 1
ATOM 2276 N N . MET A 1 279 ? 5.794 1.789 -23.695 1.00 90.00 279 MET A N 1
ATOM 2277 C CA . MET A 1 279 ? 5.970 3.234 -23.908 1.00 90.00 279 MET A CA 1
ATOM 2278 C C . MET A 1 279 ? 5.260 4.084 -22.842 1.00 90.00 279 MET A C 1
ATOM 2280 O O . MET A 1 279 ? 5.716 5.183 -22.502 1.00 90.00 279 MET A O 1
ATOM 2284 N N . GLN A 1 280 ? 4.162 3.575 -22.277 1.00 89.00 280 GLN A N 1
ATOM 2285 C CA . GLN A 1 280 ? 3.391 4.237 -21.219 1.00 89.00 280 GLN A CA 1
ATOM 2286 C C . GLN A 1 280 ? 3.853 3.880 -19.799 1.00 89.00 280 GLN A C 1
ATOM 2288 O O . GLN A 1 280 ? 3.401 4.499 -18.835 1.00 89.00 280 GLN A O 1
ATOM 2293 N N . SER A 1 281 ? 4.757 2.911 -19.653 1.00 91.25 281 SER A N 1
ATOM 2294 C CA . SER A 1 281 ? 5.051 2.274 -18.360 1.00 91.25 281 SER A CA 1
ATOM 2295 C C . SER A 1 281 ? 6.530 2.276 -17.992 1.00 91.25 281 SER A C 1
ATOM 2297 O O . SER A 1 281 ? 6.886 2.398 -16.823 1.00 91.25 281 SER A O 1
ATOM 2299 N N . CYS A 1 282 ? 7.405 2.138 -18.983 1.00 90.81 282 CYS A N 1
ATOM 2300 C CA . CYS A 1 282 ? 8.839 2.028 -18.799 1.00 90.81 282 CYS A CA 1
ATOM 2301 C C . CYS A 1 282 ? 9.516 3.397 -18.908 1.00 90.81 282 CYS A C 1
ATOM 2303 O O . CYS A 1 282 ? 9.160 4.218 -19.748 1.00 90.81 282 CYS A O 1
ATOM 2305 N N . PHE A 1 283 ? 10.535 3.631 -18.081 1.00 86.94 283 PHE A N 1
ATOM 2306 C CA . PHE A 1 283 ? 11.288 4.884 -18.070 1.00 86.94 283 PHE A CA 1
ATOM 2307 C C . PHE A 1 283 ? 12.625 4.830 -18.841 1.00 86.94 283 PHE A C 1
ATOM 2309 O O . PHE A 1 283 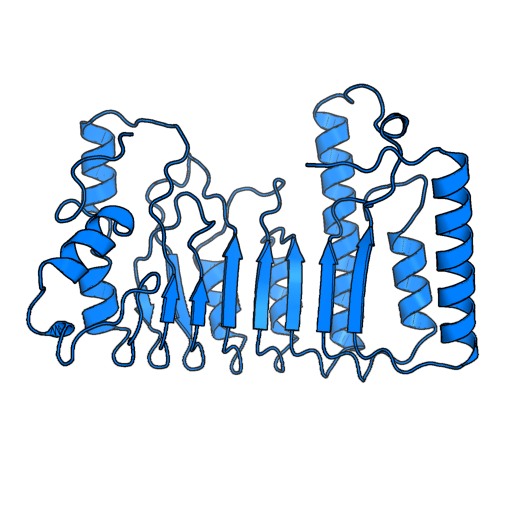? 13.309 5.855 -18.936 1.00 86.94 283 PHE A O 1
ATOM 2316 N N . CYS A 1 284 ? 13.019 3.667 -19.374 1.00 88.12 284 CYS A N 1
ATOM 2317 C CA . CYS A 1 284 ? 14.304 3.486 -20.059 1.00 88.12 284 CYS A CA 1
ATOM 2318 C C . CYS A 1 284 ? 14.390 4.261 -21.387 1.00 88.12 284 CYS A C 1
ATOM 2320 O O . CYS A 1 284 ? 13.384 4.721 -21.929 1.00 88.12 284 CYS A O 1
ATOM 2322 N N . THR A 1 285 ? 15.600 4.374 -21.933 1.00 86.00 285 THR A N 1
ATOM 2323 C CA . THR A 1 285 ? 15.859 5.065 -23.207 1.00 86.00 285 THR A CA 1
ATOM 2324 C C . THR A 1 285 ? 15.265 4.352 -24.423 1.00 86.00 285 THR A C 1
ATOM 2326 O O . THR A 1 285 ? 14.928 5.016 -25.390 1.00 86.00 285 THR A O 1
ATOM 2329 N N . GLN A 1 286 ? 15.093 3.026 -24.383 1.00 84.88 286 GLN A N 1
ATOM 2330 C CA . GLN A 1 286 ? 14.553 2.256 -25.516 1.00 84.88 286 GLN A CA 1
ATOM 2331 C C . GLN A 1 286 ? 13.053 2.489 -25.732 1.00 84.88 286 GLN A C 1
ATOM 2333 O O . GLN A 1 286 ? 12.578 2.506 -26.860 1.00 84.88 286 GLN A O 1
ATOM 2338 N N . HIS A 1 287 ? 12.309 2.658 -24.639 1.00 85.69 287 HIS A N 1
ATOM 2339 C CA . HIS A 1 287 ? 10.849 2.758 -24.660 1.00 85.69 287 HIS A CA 1
ATOM 2340 C C . HIS A 1 287 ? 10.353 4.179 -24.395 1.00 85.69 287 HIS A C 1
ATOM 2342 O O . HIS A 1 287 ? 9.149 4.426 -24.394 1.00 85.69 287 HIS A O 1
ATOM 2348 N N . THR A 1 288 ? 11.238 5.131 -24.092 1.00 71.31 288 THR A N 1
ATOM 2349 C CA . THR A 1 288 ? 10.833 6.508 -23.807 1.00 71.31 288 THR A CA 1
ATOM 2350 C C . THR A 1 288 ? 11.905 7.522 -24.177 1.00 71.31 288 THR A C 1
ATOM 2352 O O . THR A 1 288 ? 12.862 7.758 -23.435 1.00 71.31 288 THR A O 1
ATOM 2355 N N . ASP A 1 289 ? 11.602 8.271 -25.234 1.00 60.91 289 ASP A N 1
ATOM 2356 C CA . ASP A 1 289 ? 12.265 9.529 -25.572 1.00 60.91 289 ASP A CA 1
ATOM 2357 C C . ASP A 1 289 ? 11.574 10.756 -24.969 1.00 60.91 289 ASP A C 1
ATOM 2359 O O . ASP A 1 289 ? 12.106 11.865 -25.034 1.00 60.91 289 ASP A O 1
ATOM 2363 N N . THR A 1 290 ? 10.441 10.600 -24.286 1.00 56.50 290 THR A N 1
ATOM 2364 C CA . THR A 1 290 ? 9.655 11.710 -23.731 1.00 56.50 290 THR A CA 1
ATOM 2365 C C . THR A 1 290 ? 9.365 11.505 -22.238 1.00 56.50 290 THR A C 1
ATOM 2367 O O . THR A 1 290 ? 8.500 10.741 -21.825 1.00 56.50 290 THR A O 1
ATOM 2370 N N . TRP A 1 291 ? 10.074 12.261 -21.391 1.00 58.72 291 TRP A N 1
ATOM 2371 C CA . TRP A 1 291 ? 9.604 12.597 -20.029 1.00 58.72 291 TRP A CA 1
ATOM 2372 C C . TRP A 1 291 ? 8.562 13.732 -20.081 1.00 58.72 291 TRP A C 1
ATOM 2374 O O . TRP A 1 291 ? 8.404 14.496 -19.137 1.00 58.72 291 TRP A O 1
ATOM 2384 N N . LEU A 1 292 ? 7.957 13.926 -21.246 1.00 41.12 292 LEU A N 1
ATOM 2385 C CA . LEU A 1 292 ? 7.422 15.190 -21.711 1.00 41.12 292 LEU A CA 1
ATOM 2386 C C . LEU A 1 292 ? 6.165 14.892 -22.513 1.00 41.12 292 LEU A C 1
ATOM 2388 O O . LEU A 1 292 ? 6.239 14.693 -23.724 1.00 41.12 292 LEU A O 1
ATOM 2392 N N . LEU A 1 293 ? 5.054 14.750 -21.801 1.00 38.16 293 LEU A N 1
ATOM 2393 C CA . LEU A 1 293 ? 3.930 15.692 -21.800 1.00 38.16 293 LEU A CA 1
ATOM 2394 C C . LEU A 1 293 ? 2.875 15.153 -20.829 1.00 38.16 293 LEU A C 1
ATOM 2396 O O . LEU A 1 293 ? 2.467 13.984 -20.991 1.00 38.16 293 LEU A O 1
#

Sequence (293 aa):
MDGVLVSFLEFERWKELVDQYAFHLTLRSASLLVLQASFDLGDQKTKWTDFLLQFLEGIHCSELQELELNWTLTHLEPVDFYPSLGTVAQICLTKADQYNSFQTLLKKLTRSATKLSKIKPPFDWSEHSVSLLTHFHQVHTLELNYFRVFKGVRPETMKGLTKSLPNLKTLILQVLVPVKDLGVSYPLESKSLEYLDVSQTRGLVFICLDLPSLNELKVKKTIRGIIPNRRRKLALQSRWCCLYDLMKSETPNLQMLNAHRLLPHWWERGYTGLSEVLMQSCFCTQHTDTWLL

InterPro domains:
  IPR032675 Leucine-rich repeat domain superfamily [G3DSA:3.80.10.10] (21-258)
  IPR039588 F-box only protein 4 [PTHR16008] (14-289)

Radius of gyration: 21.55 Å; chains: 1; bounding box: 47×46×57 Å

Secondary structure (DSSP, 8-state):
-------HHHHHHHHHHHHHHHHHHHHTT-B--EEEEE--TT-TTT-HHHHHHHHHHHSB-TT--EEEEETT--TT--GGGS-TT--HHHHHHHHHHHHHHHHHHHHHHHHH-TT--EEE-EE---HHHHHHHTT-TT--EEEEEE-TTSS---HHHHHHHHHH-TT--EEEE--B--GGGBTB-EEEE-SS--EEE-TT-BS--EEEEE-TT--EEE------S----HHHHHHHHTTSPPHHHHHHHH-TT--EETTEEPPTTTTTS--HHHHHHHHHH--STTT-S-S--

pLDDT: mean 86.64, std 13.51, range [33.78, 98.62]

Organism: Pleurodeles waltl (NCBI:txid8319)

Foldseek 3Di:
DPQDQADPVRVVVVLVVVVVVLVVQLVVLHEAAEDAFEAQQLDPVSNVLVVLVVSLVSHQQQNHAYYHYANRDHRRDHPVPPDDPDDPVVVLNSLVSSVVSVLVVLQVCLPRNQNHAEHHYADAQDPSVLVSLLSNQNHQYYAHAHDDRDDFHDLVSQQVSQVSRQNHAYYHDQTEGDPVCQLDAHAHAYARHQYYAPQNYERHAHPADQHQNHAEYEAFHHYPPDDDPPVVLQVSQVSGDQPLVRCLPRHPNYQYYNNDGADPPCSVDPDDVNLVSSLGGTSHPVNDPDPDD